Protein AF-0000000080729852 (afdb_homodimer)

Structure (mmCIF, N/CA/C/O backbone):
data_AF-0000000080729852-model_v1
#
loop_
_entity.id
_entity.type
_entity.pdbx_description
1 polymer 'Serine/threonine-protein kinase Sgk2'
#
loop_
_atom_site.group_PDB
_atom_site.id
_atom_site.type_symbol
_atom_site.label_atom_id
_atom_site.label_alt_id
_atom_site.label_comp_id
_atom_site.label_asym_id
_atom_site.label_entity_id
_atom_site.label_seq_id
_atom_site.pdbx_PDB_ins_code
_atom_site.Cartn_x
_atom_site.Cartn_y
_atom_site.Cartn_z
_atom_site.occupancy
_atom_site.B_iso_or_equiv
_atom_site.auth_seq_id
_atom_site.auth_comp_id
_atom_site.auth_asym_id
_atom_site.auth_atom_id
_atom_site.pdbx_PDB_model_num
ATOM 1 N N . MET A 1 1 ? 5.723 -18.969 -17.641 1 59.81 1 MET A N 1
ATOM 2 C CA . MET A 1 1 ? 7.152 -19.234 -17.734 1 59.81 1 MET A CA 1
ATOM 3 C C . MET A 1 1 ? 7.801 -19.219 -16.359 1 59.81 1 MET A C 1
ATOM 5 O O . MET A 1 1 ? 7.48 -18.359 -15.531 1 59.81 1 MET A O 1
ATOM 9 N N . PRO A 1 2 ? 8.555 -20.172 -16.109 1 78.06 2 PRO A N 1
ATOM 10 C CA . PRO A 1 2 ? 9.273 -20.234 -14.828 1 78.06 2 PRO A CA 1
ATOM 11 C C . PRO A 1 2 ? 10.188 -19.031 -14.602 1 78.06 2 PRO A C 1
ATOM 13 O O . PRO A 1 2 ? 10.633 -18.406 -15.562 1 78.06 2 PRO A O 1
ATOM 16 N N . LEU A 1 3 ? 10.289 -18.703 -13.398 1 86.81 3 LEU A N 1
ATOM 17 C CA . LEU A 1 3 ? 11.188 -17.625 -13.016 1 86.81 3 LEU A CA 1
ATOM 18 C C . LEU A 1 3 ? 12.617 -17.922 -13.461 1 86.81 3 LEU A C 1
ATOM 20 O O . LEU A 1 3 ? 13.07 -19.062 -13.383 1 86.81 3 LEU A O 1
ATOM 24 N N . THR A 1 4 ? 13.281 -16.938 -14 1 91.12 4 THR A N 1
ATOM 25 C CA . THR A 1 4 ? 14.695 -17.062 -14.352 1 91.12 4 THR A CA 1
ATOM 26 C C . THR A 1 4 ? 15.562 -17.094 -13.102 1 91.12 4 THR A C 1
ATOM 28 O O . THR A 1 4 ? 15.094 -16.781 -12.008 1 91.12 4 THR A O 1
ATOM 31 N N . GLU A 1 5 ? 16.781 -17.531 -13.242 1 93.88 5 GLU A N 1
ATOM 32 C CA . GLU A 1 5 ? 17.719 -17.531 -12.125 1 93.88 5 GLU A CA 1
ATOM 33 C C . GLU A 1 5 ? 17.922 -16.125 -11.555 1 93.88 5 GLU A C 1
ATOM 35 O O . GLU A 1 5 ? 18.047 -15.961 -10.344 1 93.88 5 GLU A O 1
ATOM 40 N N . GLN A 1 6 ? 17.969 -15.227 -12.438 1 93.94 6 GLN A N 1
ATOM 41 C CA . GLN A 1 6 ? 18.125 -13.836 -12 1 93.94 6 GLN A CA 1
ATOM 42 C C . GLN A 1 6 ? 16.938 -13.406 -11.141 1 93.94 6 GLN A C 1
ATOM 44 O O . GLN A 1 6 ? 17.109 -12.727 -10.125 1 93.94 6 GLN A O 1
ATOM 49 N N . GLN A 1 7 ? 15.789 -13.789 -11.57 1 94.38 7 GLN A N 1
ATOM 50 C CA . GLN A 1 7 ? 14.586 -13.453 -10.812 1 94.38 7 GLN A CA 1
ATOM 51 C C . GLN A 1 7 ? 14.578 -14.148 -9.453 1 94.38 7 GLN A C 1
ATOM 53 O O . GLN A 1 7 ? 14.188 -13.555 -8.445 1 94.38 7 GLN A O 1
ATOM 58 N N . ILE A 1 8 ? 14.977 -15.328 -9.43 1 95.44 8 ILE A N 1
ATOM 59 C CA . ILE A 1 8 ? 15.055 -16.094 -8.188 1 95.44 8 ILE A CA 1
ATOM 60 C C . ILE A 1 8 ? 16.031 -15.414 -7.23 1 95.44 8 ILE A C 1
ATOM 62 O O . ILE A 1 8 ? 15.773 -15.312 -6.027 1 95.44 8 ILE A O 1
ATOM 66 N N . ASN A 1 9 ? 17.109 -14.961 -7.75 1 96.88 9 ASN A N 1
ATOM 67 C CA . ASN A 1 9 ? 18.094 -14.266 -6.93 1 96.88 9 ASN A CA 1
ATOM 68 C C . ASN A 1 9 ? 17.516 -12.984 -6.332 1 96.88 9 ASN A C 1
ATOM 70 O O . ASN A 1 9 ? 17.766 -12.664 -5.172 1 96.88 9 ASN A O 1
ATOM 74 N N . VAL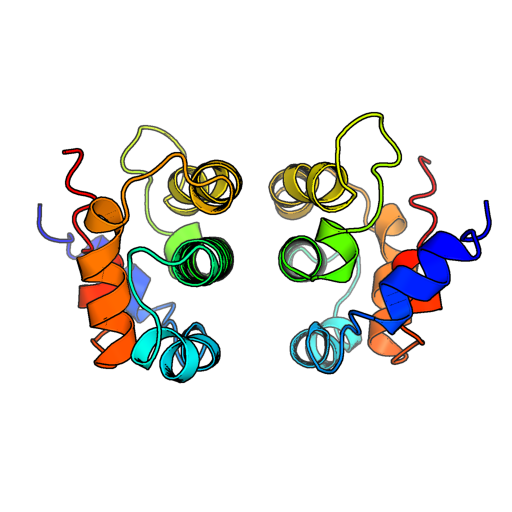 A 1 10 ? 16.766 -12.266 -7.156 1 96.56 10 VAL A N 1
ATOM 75 C CA . VAL A 1 10 ? 16.141 -11.047 -6.672 1 96.56 10 VAL A CA 1
ATOM 76 C C . VAL A 1 10 ? 15.164 -11.383 -5.539 1 96.56 10 VAL A C 1
ATOM 78 O O . VAL A 1 10 ? 15.172 -10.727 -4.492 1 96.56 10 VAL A O 1
ATOM 81 N N . ILE A 1 11 ? 14.398 -12.383 -5.695 1 96.88 11 ILE A N 1
ATOM 82 C CA . ILE A 1 11 ? 13.406 -12.789 -4.707 1 96.88 11 ILE A CA 1
ATOM 83 C C . ILE A 1 11 ? 14.102 -13.188 -3.41 1 96.88 11 ILE A C 1
ATOM 85 O O . ILE A 1 11 ? 13.641 -12.852 -2.318 1 96.88 11 ILE A O 1
ATOM 89 N N . SER A 1 12 ? 15.227 -13.859 -3.525 1 97 12 SER A N 1
ATOM 90 C CA . SER A 1 12 ? 15.984 -14.289 -2.355 1 97 12 SER A CA 1
ATOM 91 C C . SER A 1 12 ? 16.609 -13.102 -1.635 1 97 12 SER A C 1
ATOM 93 O O . SER A 1 12 ? 16.734 -13.109 -0.408 1 97 12 SER A O 1
ATOM 95 N N . GLU A 1 13 ? 17 -12.164 -2.383 1 97.62 13 GLU A N 1
ATOM 96 C CA . GLU A 1 13 ? 17.609 -10.969 -1.821 1 97.62 13 GLU A CA 1
ATOM 97 C C . GLU A 1 13 ? 16.578 -10.117 -1.075 1 97.62 13 GLU A C 1
ATOM 99 O O . GLU A 1 13 ? 16.922 -9.422 -0.117 1 97.62 13 GLU A O 1
ATOM 104 N N . TYR A 1 14 ? 15.352 -10.133 -1.52 1 97.5 14 TYR A N 1
ATOM 105 C CA . TYR A 1 14 ? 14.289 -9.328 -0.925 1 97.5 14 TYR A CA 1
ATOM 106 C C . TYR A 1 14 ? 13.117 -10.203 -0.506 1 97.5 14 TYR A C 1
ATOM 108 O O . TYR A 1 14 ? 12.039 -10.125 -1.099 1 97.5 14 TYR A O 1
ATOM 116 N N . PRO A 1 15 ? 13.258 -10.898 0.555 1 97.5 15 PRO A N 1
ATOM 117 C CA . PRO A 1 15 ? 12.188 -11.797 0.988 1 97.5 15 PRO A CA 1
ATOM 118 C C . PRO A 1 15 ? 10.961 -11.047 1.499 1 97.5 15 PRO A C 1
ATOM 120 O O . PRO A 1 15 ? 11.078 -9.914 1.98 1 97.5 15 PRO A O 1
ATOM 123 N N . LEU A 1 16 ? 9.805 -11.695 1.417 1 97 16 LEU A N 1
ATOM 124 C CA . LEU A 1 16 ? 8.555 -11.117 1.889 1 97 16 LEU A CA 1
ATOM 125 C C . LEU A 1 16 ? 8.484 -11.141 3.412 1 97 16 LEU A C 1
ATOM 127 O O . LEU A 1 16 ? 7.855 -10.273 4.023 1 97 16 LEU A O 1
ATOM 131 N N . ASN A 1 17 ? 9.109 -12.109 3.992 1 94.5 17 ASN A N 1
ATOM 132 C CA . ASN A 1 17 ? 9.07 -12.266 5.441 1 94.5 17 ASN A CA 1
ATOM 133 C C . ASN A 1 17 ? 7.645 -12.242 5.973 1 94.5 17 ASN A C 1
ATOM 135 O O . ASN A 1 17 ? 6.805 -13.039 5.547 1 94.5 17 ASN A O 1
ATOM 139 N N . ASP A 1 18 ? 7.332 -11.398 6.918 1 92.44 18 ASP A N 1
ATOM 140 C CA . ASP A 1 18 ? 6.012 -11.414 7.543 1 92.44 18 ASP A CA 1
ATOM 141 C C . ASP A 1 18 ? 5.074 -10.414 6.863 1 92.44 18 ASP A C 1
ATOM 143 O O . ASP A 1 18 ? 4.012 -10.094 7.398 1 92.44 18 ASP A O 1
ATOM 147 N N . THR A 1 19 ? 5.383 -9.992 5.637 1 93.44 19 THR A N 1
ATOM 148 C CA . THR A 1 19 ? 4.645 -8.961 4.926 1 93.44 19 THR A CA 1
ATOM 149 C C . THR A 1 19 ? 3.193 -9.375 4.711 1 93.44 19 THR A C 1
ATOM 151 O O . THR A 1 19 ? 2.283 -8.555 4.797 1 93.44 19 THR A O 1
ATOM 154 N N . LEU A 1 20 ? 2.943 -10.672 4.57 1 95.62 20 LEU A N 1
ATOM 155 C CA . LEU A 1 20 ? 1.613 -11.117 4.172 1 95.62 20 LEU A CA 1
ATOM 156 C C . LEU A 1 20 ? 0.907 -11.828 5.324 1 95.62 20 LEU A C 1
ATOM 158 O O . LEU A 1 20 ? -0.239 -12.258 5.184 1 95.62 20 LEU A O 1
ATOM 162 N N . ASP A 1 21 ? 1.554 -11.812 6.5 1 93.56 21 ASP A N 1
ATOM 163 C CA . ASP A 1 21 ? 1.017 -12.547 7.645 1 93.56 21 ASP A CA 1
ATOM 164 C C . ASP A 1 21 ? -0.313 -11.945 8.102 1 93.56 21 ASP A C 1
ATOM 166 O O . ASP A 1 21 ? -1.214 -12.68 8.523 1 93.56 21 ASP A O 1
ATOM 170 N N . ARG A 1 22 ? -0.375 -10.727 7.98 1 89.75 22 ARG A N 1
ATOM 171 C CA . ARG A 1 22 ? -1.543 -10.016 8.5 1 89.75 22 ARG A CA 1
ATOM 172 C C . ARG A 1 22 ? -2.791 -10.359 7.695 1 89.75 22 ARG A C 1
ATOM 174 O O . ARG A 1 22 ? -3.914 -10.141 8.156 1 89.75 22 ARG A O 1
ATOM 181 N N . PHE A 1 23 ? -2.621 -10.914 6.52 1 94.81 23 PHE A N 1
ATOM 182 C CA . PHE A 1 23 ? -3.766 -11.18 5.66 1 94.81 23 PHE A CA 1
ATOM 183 C C . PHE A 1 23 ? -4.23 -12.625 5.809 1 94.81 23 PHE A C 1
ATOM 185 O O . PHE A 1 23 ? -5.348 -12.969 5.418 1 94.81 23 PHE A O 1
ATOM 192 N N . ARG A 1 24 ? -3.402 -13.484 6.281 1 94.19 24 ARG A N 1
ATOM 193 C CA . ARG A 1 24 ? -3.623 -14.93 6.242 1 94.19 24 ARG A CA 1
ATOM 194 C C . ARG A 1 24 ? -4.891 -15.305 7 1 94.19 24 ARG A C 1
ATOM 196 O O . ARG A 1 24 ? -5.754 -16.016 6.469 1 94.19 24 ARG A O 1
ATOM 203 N N . ASP A 1 25 ? -5.016 -14.859 8.156 1 91.38 25 ASP A N 1
ATOM 204 C CA . ASP A 1 25 ? -6.168 -15.219 8.977 1 91.38 25 ASP A CA 1
ATOM 205 C C . ASP A 1 25 ? -7.465 -14.719 8.344 1 91.38 25 ASP A C 1
ATOM 207 O O . ASP A 1 25 ? -8.469 -15.445 8.328 1 91.38 25 ASP A O 1
ATOM 211 N N . LYS A 1 26 ? -7.398 -13.586 7.883 1 91.44 26 LYS A N 1
ATOM 212 C CA . LYS A 1 26 ? -8.578 -12.992 7.258 1 91.44 26 LYS A CA 1
ATOM 213 C C . LYS A 1 26 ? -8.984 -13.773 6.008 1 91.44 26 LYS A C 1
ATOM 215 O O . LYS A 1 26 ? -10.172 -14.016 5.777 1 91.44 26 LYS A O 1
ATOM 220 N N . LEU A 1 27 ? -8.055 -14.219 5.234 1 94.81 27 LEU A N 1
ATOM 221 C CA . LEU A 1 27 ? -8.305 -14.875 3.957 1 94.81 27 LEU A CA 1
ATOM 222 C C . LEU A 1 27 ? -8.906 -16.266 4.168 1 94.81 27 LEU A C 1
ATOM 224 O O . LEU A 1 27 ? -9.688 -16.734 3.34 1 94.81 27 LEU A O 1
ATOM 228 N N . ARG A 1 28 ? -8.594 -16.844 5.211 1 92.69 28 ARG A N 1
ATOM 229 C CA . ARG A 1 28 ? -9.047 -18.203 5.48 1 92.69 28 ARG A CA 1
ATOM 230 C C . ARG A 1 28 ? -10.562 -18.266 5.613 1 92.69 28 ARG A C 1
ATOM 232 O O . ARG A 1 28 ? -11.188 -19.25 5.234 1 92.69 28 ARG A O 1
ATOM 239 N N . ASP A 1 29 ? -11.094 -17.281 6.023 1 91.31 29 ASP A N 1
ATOM 240 C CA . ASP A 1 29 ? -12.523 -17.297 6.336 1 91.31 29 ASP A CA 1
ATOM 241 C C . ASP A 1 29 ? -13.328 -16.578 5.254 1 91.31 29 ASP A C 1
ATOM 243 O O . ASP A 1 29 ? -14.555 -16.547 5.312 1 91.31 29 ASP A O 1
ATOM 247 N N . LEU A 1 30 ? -12.633 -16.109 4.277 1 90.62 30 LEU A N 1
ATOM 248 C CA . LEU A 1 30 ? -13.359 -15.289 3.309 1 90.62 30 LEU A CA 1
ATOM 249 C C . LEU A 1 30 ? -13.828 -16.141 2.129 1 90.62 30 LEU A C 1
ATOM 251 O O . LEU A 1 30 ? -13.117 -17.031 1.673 1 90.62 30 LEU A O 1
ATOM 255 N N . ASP A 1 31 ? -15.047 -15.789 1.752 1 90.38 31 ASP A N 1
ATOM 256 C CA . ASP A 1 31 ? -15.609 -16.359 0.531 1 90.38 31 ASP A CA 1
ATOM 257 C C . ASP A 1 31 ? -15.219 -15.523 -0.69 1 90.38 31 ASP A C 1
ATOM 259 O O . ASP A 1 31 ? -15.281 -14.289 -0.655 1 90.38 31 ASP A O 1
ATOM 263 N N . GLU A 1 32 ? -14.859 -16.156 -1.753 1 87.31 32 GLU A N 1
ATOM 264 C CA . GLU A 1 32 ? -14.43 -15.469 -2.969 1 87.31 32 GLU A CA 1
ATOM 265 C C . GLU A 1 32 ? -15.555 -14.594 -3.529 1 87.31 32 GLU A C 1
ATOM 267 O O . GLU A 1 32 ? -15.297 -13.664 -4.301 1 87.31 32 GLU A O 1
ATOM 272 N N . ALA A 1 33 ? -16.75 -14.906 -3.205 1 86.06 33 ALA A N 1
ATOM 273 C CA . ALA A 1 33 ? -17.906 -14.141 -3.668 1 86.06 33 ALA A CA 1
ATOM 274 C C . ALA A 1 33 ? -18.109 -12.883 -2.82 1 86.06 33 ALA A C 1
ATOM 276 O O . ALA A 1 33 ? -18.859 -11.984 -3.201 1 86.06 33 ALA A O 1
ATOM 277 N N . ASP A 1 34 ? -17.406 -12.789 -1.775 1 87.94 34 ASP A N 1
ATOM 278 C CA . ASP A 1 34 ? -17.562 -11.695 -0.821 1 87.94 34 ASP A CA 1
ATOM 279 C C . ASP A 1 34 ? -16.734 -10.477 -1.237 1 87.94 34 ASP A C 1
ATOM 281 O O . ASP A 1 34 ? -15.594 -10.625 -1.704 1 87.94 34 ASP A O 1
ATOM 285 N N . ARG A 1 35 ? -17.375 -9.328 -0.991 1 90.19 35 ARG A N 1
ATOM 286 C CA . ARG A 1 35 ? -16.656 -8.086 -1.219 1 90.19 35 ARG A CA 1
ATOM 287 C C . ARG A 1 35 ? -15.398 -8.016 -0.368 1 90.19 35 ARG A C 1
ATOM 289 O O . ARG A 1 35 ? -14.383 -7.457 -0.792 1 90.19 35 ARG A O 1
ATOM 296 N N . SER A 1 36 ? -15.469 -8.578 0.784 1 91.94 36 SER A N 1
ATOM 297 C CA . SER A 1 36 ? -14.336 -8.562 1.702 1 91.94 36 SER A CA 1
ATOM 298 C C . SER A 1 36 ? -13.141 -9.312 1.12 1 91.94 36 SER A C 1
ATOM 300 O O . SER A 1 36 ? -11.992 -8.992 1.436 1 91.94 36 SER A O 1
ATOM 302 N N . TRP A 1 37 ? -13.492 -10.297 0.29 1 92.5 37 TRP A N 1
ATOM 303 C CA . TRP A 1 37 ? -12.422 -11.023 -0.392 1 92.5 37 TRP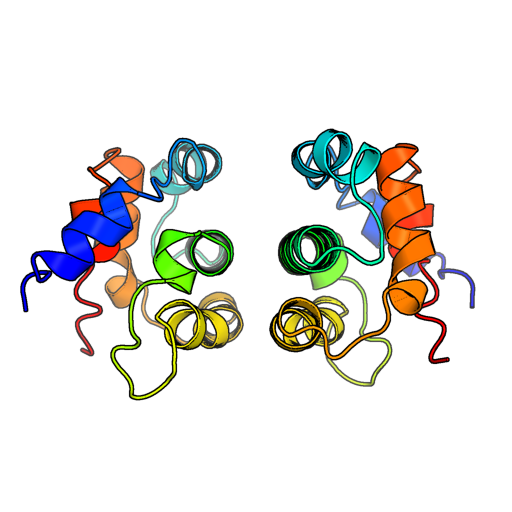 A CA 1
ATOM 304 C C . TRP A 1 37 ? -11.68 -10.109 -1.359 1 92.5 37 TRP A C 1
ATOM 306 O O . TRP A 1 37 ? -10.445 -10.109 -1.404 1 92.5 37 TRP A O 1
ATOM 316 N N . HIS A 1 38 ? -12.367 -9.242 -2.061 1 93.12 38 HIS A N 1
ATOM 317 C CA . HIS A 1 38 ? -11.758 -8.281 -2.979 1 93.12 38 HIS A CA 1
ATOM 318 C C . HIS A 1 38 ? -10.953 -7.23 -2.223 1 93.12 38 HIS A C 1
ATOM 320 O O . HIS A 1 38 ? -9.852 -6.875 -2.637 1 93.12 38 HIS A O 1
ATOM 326 N N . ASP A 1 39 ? -11.523 -6.82 -1.156 1 94.62 39 ASP A N 1
ATOM 327 C CA . ASP A 1 39 ? -10.82 -5.836 -0.342 1 94.62 39 ASP A CA 1
ATOM 328 C C . ASP A 1 39 ? -9.484 -6.391 0.156 1 94.62 39 ASP A C 1
ATOM 330 O O . ASP A 1 39 ? -8.461 -5.707 0.099 1 94.62 39 ASP A O 1
ATOM 334 N N . ALA A 1 40 ? -9.562 -7.617 0.627 1 95.38 40 ALA A N 1
ATOM 335 C CA . ALA A 1 40 ? -8.344 -8.25 1.122 1 95.38 40 ALA A CA 1
ATOM 336 C C . ALA A 1 40 ? -7.328 -8.43 -0.001 1 95.38 40 ALA A C 1
ATOM 338 O O . ALA A 1 40 ? -6.133 -8.18 0.188 1 95.38 40 ALA A O 1
ATOM 339 N N . THR A 1 41 ? -7.812 -8.836 -1.117 1 95.38 41 THR A N 1
ATOM 340 C CA . THR A 1 41 ? -6.938 -9.062 -2.262 1 95.38 41 THR A CA 1
ATOM 341 C C . THR A 1 41 ? -6.305 -7.75 -2.723 1 95.38 41 THR A C 1
ATOM 343 O O . THR A 1 41 ? -5.109 -7.703 -3.02 1 95.38 41 THR A O 1
ATOM 346 N N . ALA A 1 42 ? -7.094 -6.711 -2.793 1 96.44 42 ALA A N 1
ATOM 347 C CA . ALA A 1 42 ? -6.562 -5.395 -3.15 1 96.44 42 ALA A CA 1
ATOM 348 C C . ALA A 1 42 ? -5.473 -4.961 -2.176 1 96.44 42 ALA A C 1
ATOM 350 O O . ALA A 1 42 ? -4.418 -4.48 -2.59 1 96.44 42 ALA A O 1
ATOM 351 N N . SER A 1 43 ? -5.684 -5.125 -0.893 1 97 43 SER A N 1
ATOM 352 C CA . SER A 1 43 ? -4.711 -4.773 0.138 1 97 43 SER A CA 1
ATOM 353 C C . SER A 1 43 ? -3.424 -5.574 -0.017 1 97 43 SER A C 1
ATOM 355 O O . SER A 1 43 ? -2.328 -5.055 0.201 1 97 43 SER A O 1
ATOM 357 N N . ILE A 1 44 ? -3.559 -6.812 -0.374 1 96.88 44 ILE A N 1
ATOM 358 C CA . ILE A 1 44 ? -2.41 -7.68 -0.608 1 96.88 44 ILE A CA 1
ATOM 359 C C . ILE A 1 44 ? -1.593 -7.145 -1.784 1 96.88 44 ILE A C 1
ATOM 361 O O . ILE A 1 44 ? -0.364 -7.066 -1.709 1 96.88 44 ILE A O 1
ATOM 365 N N . ILE A 1 45 ? -2.285 -6.82 -2.867 1 96.5 45 ILE A N 1
ATOM 366 C CA . ILE A 1 45 ? -1.616 -6.281 -4.047 1 96.5 45 ILE A CA 1
ATOM 367 C C . ILE A 1 45 ? -0.838 -5.023 -3.668 1 96.5 45 ILE A C 1
ATOM 369 O O . ILE A 1 45 ? 0.323 -4.863 -4.055 1 96.5 45 ILE A O 1
ATOM 373 N N . LEU A 1 46 ? -1.432 -4.211 -2.879 1 97.44 46 LEU A N 1
ATOM 374 C CA . LEU A 1 46 ? -0.765 -2.984 -2.451 1 97.44 46 LEU A CA 1
ATOM 375 C C . LEU A 1 46 ? 0.47 -3.303 -1.614 1 97.44 46 LEU A C 1
ATOM 377 O O . LEU A 1 46 ? 1.509 -2.654 -1.761 1 97.44 46 LEU A O 1
ATOM 381 N N . ALA A 1 47 ? 0.354 -4.246 -0.74 1 96.56 47 ALA A N 1
ATOM 382 C CA . ALA A 1 47 ? 1.489 -4.66 0.081 1 96.56 47 ALA A CA 1
ATOM 383 C C . ALA A 1 47 ? 2.623 -5.199 -0.785 1 96.56 47 ALA A C 1
ATOM 385 O O . ALA A 1 47 ? 3.797 -4.926 -0.521 1 96.56 47 ALA A O 1
ATOM 386 N N . LEU A 1 48 ? 2.27 -5.941 -1.792 1 97.06 48 LEU A N 1
ATOM 387 C CA . LEU A 1 48 ? 3.266 -6.543 -2.672 1 97.06 48 LEU A CA 1
ATOM 388 C C . LEU A 1 48 ? 3.959 -5.477 -3.514 1 97.06 48 LEU A C 1
ATOM 390 O O . LEU A 1 48 ? 5.156 -5.578 -3.789 1 97.06 48 LEU A O 1
ATOM 394 N N . VAL A 1 49 ? 3.258 -4.477 -3.945 1 97.06 49 VAL A N 1
ATOM 395 C CA . VAL A 1 49 ? 3.783 -3.391 -4.766 1 97.06 49 VAL A CA 1
ATOM 396 C C . VAL A 1 49 ? 5.016 -2.783 -4.098 1 97.06 49 VAL A C 1
ATOM 398 O O . VAL A 1 49 ? 5.996 -2.459 -4.77 1 97.06 49 VAL A O 1
ATOM 401 N N . ASP A 1 50 ? 4.953 -2.656 -2.754 1 97.19 50 ASP A N 1
ATOM 402 C CA . ASP A 1 50 ? 5.953 -1.894 -2.016 1 97.19 50 ASP A CA 1
ATOM 403 C C . ASP A 1 50 ? 7.098 -2.793 -1.552 1 97.19 50 ASP A C 1
ATOM 405 O O . ASP A 1 50 ? 7.949 -2.367 -0.769 1 97.19 50 ASP A O 1
ATOM 409 N N . THR A 1 51 ? 7.184 -4.047 -1.998 1 96.94 51 THR A N 1
ATOM 410 C CA . THR A 1 51 ? 8.242 -4.957 -1.584 1 96.94 51 THR A CA 1
ATOM 411 C C . THR A 1 51 ? 9.484 -4.777 -2.459 1 96.94 51 THR A C 1
ATOM 413 O O . THR A 1 51 ? 9.375 -4.402 -3.629 1 96.94 51 THR A O 1
ATOM 416 N N . GLY A 1 52 ? 10.641 -5.055 -1.812 1 96.69 52 GLY A N 1
ATOM 417 C CA . GLY A 1 52 ? 11.883 -4.992 -2.572 1 96.69 52 GLY A CA 1
ATOM 418 C C . GLY A 1 52 ? 11.867 -5.859 -3.816 1 96.69 52 GLY A C 1
ATOM 419 O O . GLY A 1 52 ? 12.352 -5.453 -4.871 1 96.69 52 GLY A O 1
ATOM 420 N N . ALA A 1 53 ? 11.273 -7.023 -3.711 1 96.81 53 ALA A N 1
ATOM 421 C CA . ALA A 1 53 ? 11.219 -7.922 -4.859 1 96.81 53 ALA A CA 1
ATOM 422 C C . ALA A 1 53 ? 10.43 -7.293 -6.012 1 96.81 53 ALA A C 1
ATOM 424 O O . ALA A 1 53 ? 10.922 -7.234 -7.141 1 96.81 53 ALA A O 1
ATOM 425 N N . ALA A 1 54 ? 9.258 -6.797 -5.781 1 96.62 54 ALA A N 1
ATOM 426 C CA . ALA A 1 54 ? 8.438 -6.195 -6.832 1 96.62 54 ALA A CA 1
ATOM 427 C C . ALA A 1 54 ? 9.141 -4.996 -7.457 1 96.62 54 ALA A C 1
ATOM 429 O O . ALA A 1 54 ? 9.016 -4.75 -8.656 1 96.62 54 ALA A O 1
ATOM 430 N N . LEU A 1 55 ? 9.906 -4.27 -6.684 1 96.88 55 LEU A N 1
ATOM 431 C CA . LEU A 1 55 ? 10.578 -3.059 -7.133 1 96.88 55 LEU A CA 1
ATOM 432 C C . LEU A 1 55 ? 11.836 -3.402 -7.926 1 96.88 55 LEU A C 1
ATOM 434 O O . LEU A 1 55 ? 12.391 -2.547 -8.625 1 96.88 55 LEU A O 1
ATOM 438 N N . ASN A 1 56 ? 12.273 -4.645 -7.828 1 96.19 56 ASN A N 1
ATOM 439 C CA . ASN A 1 56 ? 13.516 -5.016 -8.484 1 96.19 56 ASN A CA 1
ATOM 440 C C . ASN A 1 56 ? 13.297 -6.098 -9.539 1 96.19 56 ASN A C 1
ATOM 442 O O . ASN A 1 56 ? 14.203 -6.402 -10.32 1 96.19 56 ASN A O 1
ATOM 446 N N . LEU A 1 57 ? 12.133 -6.664 -9.523 1 94.62 57 LEU A N 1
ATOM 447 C CA . LEU A 1 57 ? 11.773 -7.59 -10.594 1 94.62 57 LEU A CA 1
ATOM 448 C C . LEU A 1 57 ? 11.297 -6.836 -11.828 1 94.62 57 LEU A C 1
ATOM 450 O O . LEU A 1 57 ? 10.633 -5.801 -11.711 1 94.62 57 LEU A O 1
ATOM 454 N N . GLY A 1 58 ? 11.609 -7.312 -12.977 1 91.62 58 GLY A N 1
ATOM 455 C CA . GLY A 1 58 ? 11.18 -6.688 -14.219 1 91.62 58 GLY A CA 1
ATOM 456 C C . GLY A 1 58 ? 9.695 -6.852 -14.492 1 91.62 58 GLY A C 1
ATOM 457 O O . GLY A 1 58 ? 9.086 -7.832 -14.055 1 91.62 58 GLY A O 1
ATOM 458 N N . SER A 1 59 ? 9.164 -5.906 -15.18 1 89.25 59 SER A N 1
ATOM 459 C CA . SER A 1 59 ? 7.758 -5.949 -15.578 1 89.25 59 SER A CA 1
ATOM 460 C C . SER A 1 59 ? 7.508 -7.066 -16.594 1 89.25 59 SER A C 1
ATOM 462 O O . SER A 1 59 ? 8.406 -7.445 -17.344 1 89.25 59 SER A O 1
ATOM 464 N N . ARG A 1 60 ? 6.395 -7.559 -16.516 1 79.31 60 ARG A N 1
ATOM 465 C CA . ARG A 1 60 ? 5.969 -8.516 -17.531 1 79.31 60 ARG A CA 1
ATOM 466 C C . ARG A 1 60 ? 5.234 -7.82 -18.672 1 79.31 60 ARG A C 1
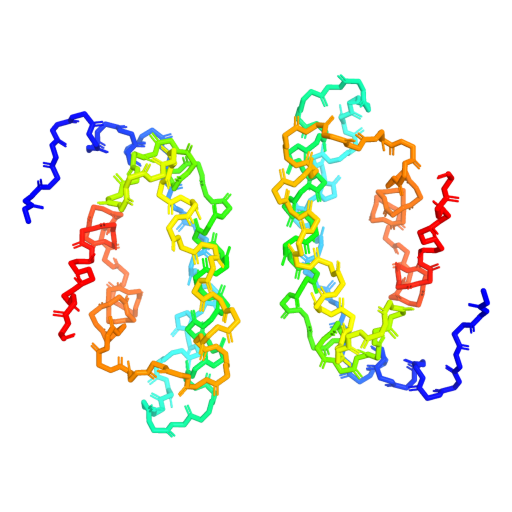ATOM 468 O O . ARG A 1 60 ? 5.121 -8.367 -19.766 1 79.31 60 ARG A O 1
ATOM 475 N N . GLY A 1 61 ? 4.781 -6.625 -18.453 1 79.12 61 GLY A N 1
ATOM 476 C CA . GLY A 1 61 ? 3.951 -5.918 -19.422 1 79.12 61 GLY A CA 1
ATOM 477 C C . GLY A 1 61 ? 4.664 -4.758 -20.078 1 79.12 61 GLY A C 1
ATOM 478 O O . GLY A 1 61 ? 4.02 -3.844 -20.609 1 79.12 61 GLY A O 1
ATOM 479 N N . GLY A 1 62 ? 5.965 -4.734 -20.062 1 78.12 62 GLY A N 1
ATOM 480 C CA . GLY A 1 62 ? 6.668 -3.693 -20.797 1 78.12 62 GLY A CA 1
ATOM 481 C C . GLY A 1 62 ? 7.012 -2.49 -19.938 1 78.12 62 GLY A C 1
ATOM 482 O O . GLY A 1 62 ? 7.68 -1.562 -20.391 1 78.12 62 GLY A O 1
ATOM 483 N N . LYS A 1 63 ? 6.562 -2.447 -18.734 1 85.75 63 LYS A N 1
ATOM 484 C CA . LYS A 1 63 ? 6.93 -1.363 -17.828 1 85.75 63 LYS A CA 1
ATOM 485 C C . LYS A 1 63 ? 8.281 -1.63 -17.172 1 85.75 63 LYS A C 1
ATOM 487 O O . LYS A 1 63 ? 9.055 -2.469 -17.656 1 85.75 63 LYS A O 1
ATOM 492 N N . GLU A 1 64 ? 8.617 -0.854 -16.188 1 90.62 64 GLU A N 1
ATOM 493 C CA . GLU A 1 64 ? 9.977 -0.934 -15.656 1 90.62 64 GLU A CA 1
ATOM 494 C C . GLU A 1 64 ? 10.094 -2.057 -14.625 1 90.62 64 GLU A C 1
ATOM 496 O O . GLU A 1 64 ? 11.008 -2.881 -14.703 1 90.62 64 GLU A O 1
ATOM 501 N N . THR A 1 65 ? 9.18 -2.08 -13.75 1 94.62 65 THR A N 1
ATOM 502 C CA . THR A 1 65 ? 9.273 -3.07 -12.68 1 94.62 65 THR A CA 1
ATOM 503 C C . THR A 1 65 ? 7.949 -3.818 -12.531 1 94.62 65 THR A C 1
ATOM 505 O O . THR A 1 65 ? 6.93 -3.406 -13.086 1 94.62 65 THR A O 1
ATOM 508 N N . LEU A 1 66 ? 8 -4.891 -11.844 1 94.88 66 LEU A N 1
ATOM 509 C CA . LEU A 1 66 ? 6.777 -5.617 -11.523 1 94.88 66 LEU A CA 1
ATOM 510 C C . LEU A 1 66 ? 5.832 -4.758 -10.695 1 94.88 66 LEU A C 1
ATOM 512 O O . LEU A 1 66 ? 4.609 -4.863 -10.82 1 94.88 66 LEU A O 1
ATOM 516 N N . ALA A 1 67 ? 6.418 -3.916 -9.805 1 96.25 67 ALA A N 1
ATOM 517 C CA . ALA A 1 67 ? 5.605 -2.973 -9.039 1 96.25 67 ALA A CA 1
ATOM 518 C C . ALA A 1 67 ? 4.734 -2.127 -9.961 1 96.25 67 ALA A C 1
ATOM 520 O O . ALA A 1 67 ? 3.566 -1.869 -9.656 1 96.25 67 ALA A O 1
ATOM 521 N N . ASP A 1 68 ? 5.25 -1.821 -11.102 1 94.75 68 ASP A N 1
ATOM 522 C CA . ASP A 1 68 ? 4.516 -1.017 -12.07 1 94.75 68 ASP A CA 1
ATOM 523 C C . ASP A 1 68 ? 3.34 -1.799 -12.656 1 94.75 68 ASP A C 1
ATOM 525 O O . ASP A 1 68 ? 2.326 -1.213 -13.039 1 94.75 68 ASP A O 1
ATOM 529 N N . ASP A 1 69 ? 3.477 -3.084 -12.766 1 92.69 69 ASP A N 1
ATOM 530 C CA . ASP A 1 69 ? 2.391 -3.932 -13.258 1 92.69 69 ASP A CA 1
ATOM 531 C C . ASP A 1 69 ? 1.296 -4.078 -12.203 1 92.69 69 ASP A C 1
ATOM 533 O O . ASP A 1 69 ? 0.108 -4.098 -12.531 1 92.69 69 ASP A O 1
ATOM 537 N N . LEU A 1 70 ? 1.711 -4.16 -10.961 1 95 70 LEU A N 1
ATOM 538 C CA . LEU A 1 70 ? 0.795 -4.484 -9.867 1 95 70 LEU A CA 1
ATOM 539 C C . LEU A 1 70 ? 0.054 -3.242 -9.391 1 95 70 LEU A C 1
ATOM 541 O O . LEU A 1 70 ? -1.129 -3.312 -9.047 1 95 70 LEU A O 1
ATOM 545 N N . PHE A 1 71 ? 0.727 -2.141 -9.445 1 96 71 PHE A N 1
ATOM 546 C CA . PHE A 1 71 ? 0.245 -0.897 -8.852 1 96 71 PHE A CA 1
ATOM 547 C C . PHE A 1 71 ? -1.115 -0.517 -9.422 1 96 71 PHE A C 1
ATOM 549 O O . PHE A 1 71 ? -2.062 -0.266 -8.68 1 96 71 PHE A O 1
ATOM 556 N N . PRO A 1 72 ? -1.304 -0.621 -10.711 1 95 72 PRO A N 1
ATOM 557 C CA . PRO A 1 72 ? -2.582 -0.184 -11.273 1 95 72 PRO A CA 1
ATOM 558 C C . PRO A 1 72 ? -3.715 -1.174 -11.008 1 95 72 PRO A C 1
ATOM 560 O O . PRO A 1 72 ? -4.887 -0.852 -11.234 1 95 72 PRO A O 1
ATOM 563 N N . LEU A 1 73 ? -3.445 -2.307 -10.531 1 94 73 LEU A N 1
ATOM 564 C CA . LEU A 1 73 ? -4.477 -3.314 -10.312 1 94 73 LEU A CA 1
ATOM 565 C C . LEU A 1 73 ? -5.27 -3.012 -9.047 1 94 73 LEU A C 1
ATOM 567 O O . LEU A 1 73 ? -6.422 -3.434 -8.914 1 94 73 LEU A O 1
ATOM 571 N N . TYR A 1 74 ? -4.676 -2.283 -8.125 1 96.06 74 TYR A N 1
ATOM 572 C CA . TYR A 1 74 ? -5.258 -2.057 -6.809 1 96.06 74 TYR A CA 1
ATOM 573 C C . TYR A 1 74 ? -6.664 -1.476 -6.926 1 96.06 74 TYR A C 1
ATOM 575 O O . TYR A 1 74 ? -7.633 -2.086 -6.473 1 96.06 74 TYR A O 1
ATOM 583 N N . PRO A 1 75 ? -6.77 -0.345 -7.641 1 95.06 75 PRO A N 1
AT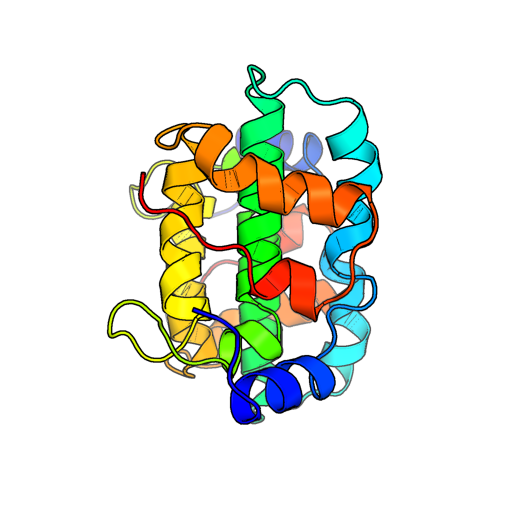OM 584 C CA . PRO A 1 75 ? -8.125 0.203 -7.691 1 95.06 75 PRO A CA 1
ATOM 585 C C . PRO A 1 75 ? -9.109 -0.715 -8.422 1 95.06 75 PRO A C 1
ATOM 587 O O . PRO A 1 75 ? -10.281 -0.786 -8.047 1 95.06 75 PRO A O 1
ATOM 590 N N . SER A 1 76 ? -8.648 -1.406 -9.445 1 93.69 76 SER A N 1
ATOM 591 C CA . SER A 1 76 ? -9.523 -2.283 -10.219 1 93.69 76 SER A CA 1
ATOM 592 C C . SER A 1 76 ? -9.961 -3.492 -9.398 1 93.69 76 SER A C 1
ATOM 594 O O . SER A 1 76 ? -11.117 -3.908 -9.469 1 93.69 76 SER A O 1
ATOM 596 N N . VAL A 1 77 ? -9.094 -4.012 -8.648 1 94.25 77 VAL A N 1
ATOM 597 C CA . VAL A 1 77 ? -9.414 -5.156 -7.801 1 94.25 77 VAL A CA 1
ATOM 598 C C . VAL A 1 77 ? -10.383 -4.734 -6.699 1 94.25 77 VAL A C 1
ATOM 600 O O . VAL A 1 77 ? -11.352 -5.434 -6.418 1 94.25 77 VAL A O 1
ATOM 603 N N . ARG A 1 78 ? -10.156 -3.619 -6.129 1 92.81 78 ARG A N 1
ATOM 604 C CA . ARG A 1 78 ? -10.992 -3.133 -5.035 1 92.81 78 ARG A CA 1
ATOM 605 C C . ARG A 1 78 ? -12.422 -2.873 -5.508 1 92.81 78 ARG A C 1
ATOM 607 O O . ARG A 1 78 ? -13.383 -3.129 -4.777 1 92.81 78 ARG A O 1
ATOM 614 N N . LYS A 1 79 ? -12.5 -2.418 -6.703 1 90.44 79 LYS A N 1
ATOM 615 C CA . LYS A 1 79 ? -13.812 -2.096 -7.258 1 90.44 79 LYS A CA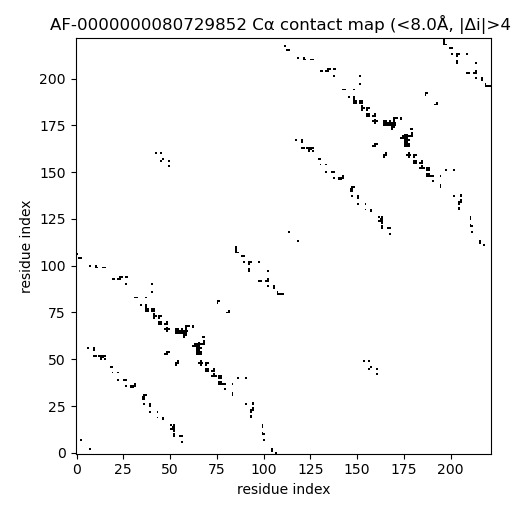 1
ATOM 616 C C . LYS A 1 79 ? -14.523 -3.354 -7.742 1 90.44 79 LYS A C 1
ATOM 618 O O . LYS A 1 79 ? -15.695 -3.297 -8.141 1 90.44 79 LYS A O 1
ATOM 623 N N . GLY A 1 80 ? -13.852 -4.414 -7.785 1 87 80 GLY A N 1
ATOM 624 C CA . GLY A 1 80 ? -14.469 -5.664 -8.203 1 87 80 GLY A CA 1
ATOM 625 C C . GLY A 1 80 ? -14.422 -5.871 -9.703 1 87 80 GLY A C 1
ATOM 626 O O . GLY A 1 80 ? -15.266 -6.582 -10.266 1 87 80 GLY A O 1
ATOM 627 N N . SER A 1 81 ? -13.508 -5.215 -10.367 1 87.12 81 SER A N 1
ATOM 628 C CA . SER A 1 81 ? -13.406 -5.324 -11.812 1 87.12 81 SER A CA 1
ATOM 629 C C . SER A 1 81 ? -12.758 -6.645 -12.227 1 87.12 81 SER A C 1
ATOM 631 O O . SER A 1 81 ? -12.812 -7.031 -13.398 1 87.12 81 SER A O 1
ATOM 633 N N . PHE A 1 82 ? -12.219 -7.359 -11.32 1 86.56 82 PHE A N 1
ATOM 634 C CA . PHE A 1 82 ? -11.547 -8.625 -11.609 1 86.56 82 PHE A CA 1
ATOM 635 C C . PHE A 1 82 ? -12.312 -9.789 -10.992 1 86.56 82 PHE A C 1
ATOM 637 O O . PHE A 1 82 ? -12.852 -9.672 -9.891 1 86.56 82 PHE A O 1
ATOM 644 N N . LYS A 1 83 ? -12.242 -10.758 -11.727 1 86.94 83 LYS A N 1
ATOM 645 C CA . LYS A 1 83 ? -12.781 -11.992 -11.164 1 86.94 83 LYS A CA 1
ATOM 646 C C . LYS A 1 83 ? -11.828 -12.586 -10.125 1 86.94 83 LYS A C 1
ATOM 648 O O . LYS A 1 83 ? -10.609 -12.57 -10.312 1 86.94 83 LYS A O 1
ATOM 653 N N . SER A 1 84 ? -12.391 -13.078 -9.086 1 88.31 84 SER A N 1
ATOM 654 C CA . SER A 1 84 ? -11.617 -13.656 -7.996 1 88.31 84 SER A CA 1
ATOM 655 C C . SER A 1 84 ? -10.68 -14.75 -8.508 1 88.31 84 SER A C 1
ATOM 657 O O . SER A 1 84 ? -9.609 -14.969 -7.945 1 88.31 84 SER A O 1
ATOM 659 N N . GLU A 1 85 ? -11.078 -15.383 -9.57 1 88.19 85 GLU A N 1
ATOM 660 C CA . GLU A 1 85 ? -10.32 -16.5 -10.117 1 88.19 85 GLU A CA 1
ATOM 661 C C . GLU A 1 85 ? -8.914 -16.078 -10.508 1 88.19 85 GLU A C 1
ATOM 663 O O . GLU A 1 85 ? -7.98 -16.891 -10.469 1 88.19 85 GLU A O 1
ATOM 668 N N . HIS A 1 86 ? -8.781 -14.805 -10.82 1 88.25 86 HIS A N 1
ATOM 669 C CA . HIS A 1 86 ? -7.48 -14.297 -11.25 1 88.25 86 HIS A CA 1
ATOM 670 C C . HIS A 1 86 ? -6.492 -14.266 -10.086 1 88.25 86 HIS A C 1
ATOM 672 O O . HIS A 1 86 ? -5.277 -14.281 -10.305 1 88.25 86 HIS A O 1
ATOM 678 N N . PHE A 1 87 ? -7.023 -14.367 -8.891 1 92 87 PHE A N 1
ATOM 679 C CA . PHE A 1 87 ? -6.137 -14.18 -7.754 1 92 87 PHE A CA 1
ATOM 680 C C . PHE A 1 87 ? -6.223 -15.367 -6.801 1 92 87 PHE A C 1
ATOM 682 O O . PHE A 1 87 ? -5.609 -15.359 -5.734 1 92 87 PHE A O 1
ATOM 689 N N . ARG A 1 88 ? -6.965 -16.328 -7.176 1 90.62 88 ARG A N 1
ATOM 690 C CA . ARG A 1 88 ? -7.184 -17.484 -6.309 1 90.62 88 ARG A CA 1
ATOM 691 C C . ARG A 1 88 ? -5.867 -18.156 -5.953 1 90.62 88 ARG A C 1
ATOM 693 O O . ARG A 1 88 ? -5.648 -18.531 -4.801 1 90.62 88 ARG A O 1
ATOM 700 N N . HIS A 1 89 ? -5.062 -18.375 -6.91 1 91.44 89 HIS A N 1
ATOM 701 C CA . HIS A 1 89 ? -3.775 -19.016 -6.668 1 91.44 89 HIS A CA 1
ATOM 702 C C . HIS A 1 89 ? -2.939 -18.219 -5.676 1 91.44 89 HIS A C 1
ATOM 704 O O . HIS A 1 89 ? -2.363 -18.781 -4.742 1 91.44 89 HIS A O 1
ATOM 710 N N . LEU A 1 90 ? -2.863 -16.922 -5.891 1 93.88 90 LEU A N 1
ATOM 711 C CA . LEU A 1 90 ? -2.111 -16.062 -4.992 1 93.88 90 LEU A CA 1
ATOM 712 C C . LEU A 1 90 ? -2.631 -16.172 -3.562 1 93.88 90 LEU A C 1
ATOM 714 O O . LEU A 1 90 ? -1.85 -16.344 -2.625 1 93.88 90 LEU A O 1
ATOM 718 N N . VAL A 1 91 ? -3.941 -16.094 -3.412 1 93.88 91 VAL A N 1
ATOM 719 C CA . VAL A 1 91 ? -4.57 -16.156 -2.096 1 93.88 91 VAL A CA 1
ATOM 720 C C . VAL A 1 91 ? -4.273 -17.5 -1.44 1 93.88 91 VAL A C 1
ATOM 722 O O . VAL A 1 91 ? -3.945 -17.562 -0.253 1 93.88 91 VAL A O 1
ATOM 725 N N . ARG A 1 92 ? -4.332 -18.547 -2.193 1 93.31 92 ARG A N 1
ATOM 726 C CA . ARG A 1 92 ? -4.031 -19.859 -1.66 1 93.31 92 ARG A CA 1
ATOM 727 C C . ARG A 1 92 ? -2.576 -19.953 -1.213 1 93.31 92 ARG A C 1
ATOM 729 O O . ARG A 1 92 ? -2.277 -20.547 -0.171 1 93.31 92 ARG A O 1
ATOM 736 N N . CYS A 1 93 ? -1.666 -19.406 -1.992 1 95.06 93 CYS A N 1
ATOM 737 C CA . CYS A 1 93 ? -0.255 -19.406 -1.621 1 95.06 93 CYS A CA 1
ATOM 738 C C . CYS A 1 93 ? -0.048 -18.703 -0.281 1 95.06 93 CYS A C 1
ATOM 740 O O . CYS A 1 93 ? 0.744 -19.172 0.544 1 95.06 93 CYS A O 1
ATOM 742 N N . ILE A 1 94 ? -0.772 -17.656 -0.087 1 96.12 94 ILE A N 1
ATOM 743 C CA . ILE A 1 94 ? -0.631 -16.891 1.144 1 96.12 94 ILE A CA 1
ATOM 744 C C . ILE A 1 94 ? -1.172 -17.688 2.322 1 96.12 94 ILE A C 1
ATOM 746 O O . ILE A 1 94 ? -0.512 -17.812 3.357 1 96.12 94 ILE A O 1
ATOM 750 N N . ILE A 1 95 ? -2.328 -18.25 2.178 1 95.62 95 ILE A N 1
ATOM 751 C CA . ILE A 1 95 ? -2.963 -19.031 3.236 1 95.62 95 ILE A CA 1
ATOM 752 C C . ILE A 1 95 ? -2.068 -20.203 3.623 1 95.62 95 ILE A C 1
ATOM 754 O O . ILE A 1 95 ? -1.901 -20.5 4.809 1 95.62 95 ILE A O 1
ATOM 758 N N . ASP A 1 96 ? -1.426 -20.734 2.637 1 94.75 96 ASP A N 1
ATOM 759 C CA . ASP A 1 96 ? -0.633 -21.953 2.855 1 94.75 96 ASP A CA 1
ATOM 760 C C . ASP A 1 96 ? 0.801 -21.594 3.248 1 94.75 96 ASP A C 1
ATOM 762 O O . ASP A 1 96 ? 1.65 -22.484 3.363 1 94.75 96 ASP A O 1
ATOM 766 N N . LYS A 1 97 ? 1.059 -20.312 3.371 1 95.38 97 LYS A N 1
ATOM 767 C CA . LYS A 1 97 ? 2.41 -19.859 3.68 1 95.38 97 LYS A CA 1
ATOM 768 C C . LYS A 1 97 ? 3.426 -20.438 2.699 1 95.38 97 LYS A C 1
ATOM 770 O O . LYS A 1 97 ? 4.449 -20.984 3.109 1 95.38 97 LYS A O 1
ATOM 775 N N . ALA A 1 98 ? 3.094 -20.359 1.475 1 95.38 98 ALA A N 1
ATOM 776 C CA . ALA A 1 98 ? 3.973 -20.844 0.415 1 95.38 98 ALA A CA 1
ATOM 777 C C . ALA A 1 98 ? 5.273 -20.047 0.372 1 95.38 98 ALA A C 1
ATOM 779 O O . ALA A 1 98 ? 5.391 -19 1.005 1 95.38 98 ALA A O 1
ATOM 780 N N . SER A 1 99 ? 6.273 -20.594 -0.3 1 95.44 99 SER A N 1
ATOM 781 C CA . SER A 1 99 ? 7.555 -19.922 -0.453 1 95.44 99 SER A CA 1
ATOM 782 C C . SER A 1 99 ? 7.402 -18.625 -1.253 1 95.44 99 SER A C 1
ATOM 784 O O . SER A 1 99 ? 6.453 -18.469 -2.025 1 95.44 99 SER A O 1
ATOM 786 N N . ASP A 1 100 ? 8.359 -17.703 -1.121 1 96.31 100 ASP A N 1
ATOM 787 C CA . ASP A 1 100 ? 8.352 -16.469 -1.889 1 96.31 100 ASP A CA 1
ATOM 788 C C . ASP A 1 100 ? 8.32 -16.75 -3.389 1 96.31 100 ASP A C 1
ATOM 790 O O . ASP A 1 100 ? 7.648 -16.047 -4.145 1 96.31 100 ASP A O 1
ATOM 794 N N . ILE A 1 101 ? 9.062 -17.75 -3.791 1 94.56 101 ILE A N 1
ATOM 795 C CA . ILE A 1 101 ? 9.133 -18.109 -5.203 1 94.56 101 ILE A CA 1
ATOM 796 C C . ILE A 1 101 ? 7.738 -18.469 -5.707 1 94.56 101 ILE A C 1
ATOM 798 O O . ILE A 1 101 ? 7.32 -18.031 -6.777 1 94.56 101 ILE A O 1
ATOM 802 N N . ASP A 1 102 ? 6.98 -19.219 -4.938 1 93.19 102 ASP A N 1
ATOM 803 C CA . ASP A 1 102 ? 5.629 -19.609 -5.328 1 93.19 102 ASP A CA 1
ATOM 804 C C . ASP A 1 102 ? 4.707 -18.391 -5.422 1 93.19 102 ASP A C 1
ATOM 806 O O . ASP A 1 102 ? 3.848 -18.328 -6.301 1 93.19 102 ASP A O 1
ATOM 810 N N . ILE A 1 103 ? 4.891 -17.469 -4.582 1 95.06 103 ILE A N 1
ATOM 811 C CA . ILE A 1 103 ? 4.047 -16.281 -4.543 1 95.06 103 ILE A CA 1
ATOM 812 C C . ILE A 1 103 ? 4.293 -15.43 -5.789 1 95.06 103 ILE A C 1
ATOM 814 O O . ILE A 1 103 ? 3.35 -14.945 -6.418 1 95.06 103 ILE A O 1
ATOM 818 N N . TRP A 1 104 ? 5.535 -15.258 -6.141 1 94.31 104 TRP A N 1
ATOM 819 C CA . TRP A 1 104 ? 5.859 -14.367 -7.246 1 94.31 104 TRP A CA 1
ATOM 820 C C . TRP A 1 104 ? 5.684 -15.078 -8.586 1 94.31 104 TRP A C 1
ATOM 822 O O . TRP A 1 104 ? 5.648 -14.43 -9.641 1 94.31 104 TRP A O 1
ATOM 832 N N . GLU A 1 105 ? 5.621 -16.328 -8.656 1 84.31 105 GLU A N 1
ATOM 833 C CA . GLU A 1 105 ? 5.336 -17.062 -9.875 1 84.31 105 GLU A CA 1
ATOM 834 C C . GLU A 1 105 ? 3.844 -17.062 -10.188 1 84.31 105 GLU A C 1
ATOM 836 O O . GLU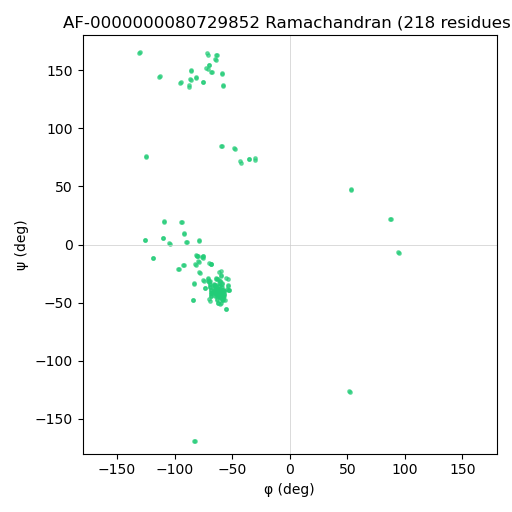 A 1 105 ? 3.426 -17.531 -11.25 1 84.31 105 GLU A O 1
ATOM 841 N N . PHE A 1 106 ? 3.197 -16.344 -9.328 1 67.56 106 PHE A N 1
ATOM 842 C CA . PHE A 1 106 ? 1.755 -16.438 -9.523 1 67.56 106 PHE A CA 1
ATOM 843 C C . PHE A 1 106 ? 1.37 -15.961 -10.922 1 67.56 106 PHE A C 1
ATOM 845 O O . PHE A 1 106 ? 1.865 -14.93 -11.391 1 67.56 106 PHE A O 1
ATOM 852 N N . LYS A 1 107 ? 1.464 -16.891 -11.898 1 56.56 107 LYS A N 1
ATOM 853 C CA . LYS A 1 107 ? 1.063 -16.797 -13.297 1 56.56 107 LYS A CA 1
ATOM 854 C C . LYS A 1 107 ? -0.203 -15.961 -13.453 1 56.56 107 LYS A C 1
ATOM 856 O O . LYS A 1 107 ? -1.226 -16.25 -12.828 1 56.56 107 LYS A O 1
ATOM 861 N N . GLU A 1 108 ? -0.08 -14.547 -13.297 1 51.94 108 GLU A N 1
ATOM 862 C CA . GLU A 1 108 ? -1.345 -13.945 -13.695 1 51.94 108 GLU A CA 1
ATOM 863 C C . GLU A 1 108 ? -1.899 -14.602 -14.961 1 51.94 108 GLU A C 1
ATOM 865 O O . GLU A 1 108 ? -1.241 -14.609 -16 1 51.94 108 GLU A O 1
ATOM 870 N N . ARG A 1 109 ? -2.35 -15.812 -14.883 1 45.28 109 ARG A N 1
ATOM 871 C CA . ARG A 1 109 ? -3.041 -16.328 -16.062 1 45.28 109 ARG A CA 1
ATOM 872 C C . ARG A 1 109 ? -4.074 -15.328 -16.562 1 45.28 109 ARG A C 1
ATOM 874 O O . ARG A 1 109 ? -4.891 -14.828 -15.797 1 45.28 109 ARG A O 1
ATOM 881 N N . LYS A 1 110 ? -3.592 -14.227 -17.453 1 44.56 110 LYS A N 1
ATOM 882 C CA . LYS A 1 110 ? -4.594 -13.625 -18.328 1 44.56 110 LYS A CA 1
ATOM 883 C C . LYS A 1 110 ? -5.672 -14.641 -18.703 1 44.56 110 LYS A C 1
ATOM 885 O O . LYS A 1 110 ? -5.387 -15.641 -19.359 1 44.56 110 LYS A O 1
ATOM 890 N N . GLY A 1 111 ? -6.504 -14.953 -17.859 1 34.84 111 GLY A N 1
ATOM 891 C CA . GLY A 1 111 ? -7.637 -15.555 -18.547 1 34.84 111 GLY A CA 1
ATOM 892 C C . GLY A 1 111 ? -8.32 -14.609 -19.516 1 34.84 111 GLY A C 1
ATOM 893 O O . GLY A 1 111 ? -8.172 -13.391 -19.406 1 34.84 111 GLY A O 1
ATOM 894 N N . MET B 1 1 ? -7.887 23.969 5.852 1 59.78 1 MET B N 1
ATOM 895 C CA . MET B 1 1 ? -9.195 23.984 6.5 1 59.78 1 MET B CA 1
ATOM 896 C C . MET B 1 1 ? -9.328 22.828 7.492 1 59.78 1 MET B C 1
ATOM 898 O O . MET B 1 1 ? -8.891 21.703 7.211 1 59.78 1 MET B O 1
ATOM 902 N N . PRO B 1 2 ? -9.789 23.141 8.609 1 78.31 2 PRO B N 1
ATOM 903 C CA . PRO B 1 2 ? -10 22.109 9.633 1 78.31 2 PRO B CA 1
ATOM 904 C C . PRO B 1 2 ? -10.953 21.016 9.188 1 78.31 2 PRO B C 1
ATOM 906 O O . PRO B 1 2 ? -11.805 21.25 8.32 1 78.31 2 PRO B O 1
ATOM 909 N N . LEU B 1 3 ? -10.672 19.875 9.656 1 87.19 3 LEU B N 1
ATOM 910 C CA . LEU B 1 3 ? -11.547 18.75 9.375 1 87.19 3 LEU B CA 1
ATOM 911 C C . LEU B 1 3 ? -12.969 19.031 9.852 1 87.19 3 LEU B C 1
ATOM 913 O O . LEU B 1 3 ? -13.172 19.641 10.906 1 87.19 3 LEU B O 1
ATOM 917 N N . THR B 1 4 ? -13.93 18.688 9.055 1 91.44 4 THR B N 1
ATOM 918 C CA . THR B 1 4 ? -15.328 18.797 9.445 1 91.44 4 THR B CA 1
ATOM 919 C C . THR B 1 4 ? -15.688 17.734 10.477 1 91.44 4 THR B C 1
ATOM 921 O O . THR B 1 4 ? -14.922 16.797 10.695 1 91.44 4 THR B O 1
ATOM 924 N N . GLU B 1 5 ? -16.797 17.906 11.133 1 94 5 GLU B N 1
ATOM 925 C CA . GLU B 1 5 ? -17.281 16.922 12.094 1 94 5 GLU B CA 1
ATOM 926 C C . GLU B 1 5 ? -17.484 15.57 11.438 1 94 5 GLU B C 1
ATOM 928 O O . GLU B 1 5 ? -17.219 14.531 12.039 1 94 5 GLU B O 1
ATOM 933 N N . GLN B 1 6 ? -18 15.633 10.281 1 94.19 6 GLN B N 1
ATOM 934 C CA . GLN B 1 6 ? -18.203 14.391 9.547 1 94.19 6 GLN B CA 1
ATOM 935 C C . GLN B 1 6 ? -16.875 13.672 9.297 1 94.19 6 GLN B C 1
ATOM 937 O O . GLN B 1 6 ? -16.797 12.445 9.43 1 94.19 6 GLN B O 1
ATOM 942 N N . GLN B 1 7 ? -15.906 14.422 8.93 1 94.5 7 GLN B N 1
ATOM 943 C CA . GLN B 1 7 ? -14.594 13.844 8.695 1 94.5 7 GLN B CA 1
ATOM 944 C C . GLN B 1 7 ? -13.992 13.281 9.977 1 94.5 7 GLN B C 1
ATOM 946 O O . GLN B 1 7 ? -13.383 12.211 9.969 1 94.5 7 GLN B O 1
ATOM 951 N N . ILE B 1 8 ? -14.156 13.961 11.031 1 95.62 8 ILE B N 1
ATOM 952 C CA . ILE B 1 8 ? -13.664 13.508 12.328 1 95.62 8 ILE B CA 1
ATOM 953 C C . ILE B 1 8 ? -14.344 12.195 12.703 1 95.62 8 ILE B C 1
ATOM 955 O O . ILE B 1 8 ? -13.703 11.281 13.219 1 95.62 8 ILE B O 1
ATOM 959 N N . ASN B 1 9 ? -15.586 12.102 12.453 1 96.94 9 ASN B N 1
ATOM 960 C CA . ASN B 1 9 ? -16.312 10.875 12.734 1 96.94 9 ASN B CA 1
ATOM 961 C C . ASN B 1 9 ? -15.789 9.703 11.914 1 96.94 9 ASN B C 1
ATOM 963 O O . ASN B 1 9 ? -15.672 8.586 12.422 1 96.94 9 ASN B O 1
ATOM 967 N N . VAL B 1 10 ? -15.516 9.977 10.648 1 96.69 10 VAL B N 1
ATOM 968 C CA . VAL B 1 10 ? -14.961 8.938 9.789 1 96.69 10 VAL B CA 1
ATOM 969 C C . VAL B 1 10 ? -13.617 8.469 10.344 1 96.69 10 VAL B C 1
ATOM 971 O O . VAL B 1 10 ? -13.367 7.266 10.453 1 96.69 10 VAL B O 1
ATOM 974 N N . ILE B 1 11 ? -12.797 9.359 10.734 1 96.94 11 ILE B N 1
ATOM 975 C CA . ILE B 1 11 ? -11.477 9.055 11.258 1 96.94 11 ILE B CA 1
ATOM 976 C C . ILE B 1 11 ? -11.602 8.227 12.539 1 96.94 11 ILE B C 1
ATOM 978 O O . ILE B 1 11 ? -10.852 7.27 12.742 1 96.94 11 ILE B O 1
ATOM 982 N N . SER B 1 12 ? -12.57 8.562 13.359 1 97 12 SER B N 1
ATOM 983 C CA . SER B 1 12 ? -12.789 7.836 14.609 1 97 12 SER B CA 1
ATOM 984 C C . SER B 1 12 ? -13.312 6.426 14.352 1 97 12 SER B C 1
ATOM 986 O O . SER B 1 12 ? -13 5.496 15.102 1 97 12 SER B O 1
ATOM 988 N N . GLU B 1 13 ? -14.07 6.324 13.352 1 97.69 13 GLU B N 1
ATOM 989 C CA . GLU B 1 13 ? -14.633 5.027 12.992 1 97.69 13 GLU B CA 1
ATOM 990 C C . GLU B 1 13 ? -13.57 4.094 12.422 1 97.69 13 GLU B C 1
ATOM 992 O O . GLU B 1 13 ? -13.664 2.873 12.57 1 97.69 13 GLU B O 1
ATOM 997 N N . TYR B 1 14 ? -12.594 4.645 11.758 1 97.5 14 TYR B N 1
ATOM 998 C CA . TYR B 1 14 ? -11.539 3.863 11.125 1 97.5 14 TYR B CA 1
ATOM 999 C C . TYR B 1 14 ? -10.164 4.312 11.602 1 97.5 14 TYR B C 1
ATOM 1001 O O . TYR B 1 14 ? -9.383 4.879 10.828 1 97.5 14 TYR B O 1
ATOM 1009 N N . PRO B 1 15 ? -9.805 3.947 12.781 1 97.56 15 PRO B N 1
ATOM 1010 C CA . PRO B 1 15 ? -8.516 4.383 13.32 1 97.56 15 PRO B CA 1
ATOM 1011 C C . PRO B 1 15 ? -7.328 3.721 12.625 1 97.56 15 PRO B C 1
ATOM 1013 O O . PRO B 1 15 ? -7.461 2.615 12.094 1 97.56 15 PRO B O 1
ATOM 1016 N N . LEU B 1 16 ? -6.199 4.387 12.656 1 97 16 LEU B N 1
ATOM 1017 C CA . LEU B 1 16 ? -4.977 3.871 12.047 1 97 16 LEU B CA 1
ATOM 1018 C C . LEU B 1 16 ? -4.379 2.756 12.891 1 97 16 LEU B C 1
ATOM 1020 O O . LEU B 1 16 ? -3.734 1.847 12.367 1 97 16 LEU B O 1
ATOM 1024 N N . ASN B 1 17 ? -4.578 2.844 14.172 1 94.5 17 ASN B N 1
ATOM 1025 C CA . ASN B 1 17 ? -4.012 1.861 15.086 1 94.5 17 ASN B CA 1
ATOM 1026 C C . ASN B 1 17 ? -2.514 1.683 14.867 1 94.5 17 ASN B C 1
ATOM 1028 O O . ASN B 1 17 ? -1.755 2.652 14.922 1 94.5 17 ASN B O 1
ATOM 1032 N N . ASP B 1 18 ? -2.035 0.477 14.664 1 92.38 18 ASP B N 1
ATOM 1033 C CA . ASP B 1 18 ? -0.599 0.237 14.562 1 92.38 18 ASP B CA 1
ATOM 1034 C C . ASP B 1 18 ? -0.137 0.264 13.109 1 92.38 18 ASP B C 1
ATOM 1036 O O . ASP B 1 18 ? 0.975 -0.167 12.797 1 92.38 18 ASP B O 1
ATOM 1040 N N . THR B 1 19 ? -0.924 0.86 12.195 1 93.5 19 THR B N 1
ATOM 1041 C CA . THR B 1 19 ? -0.665 0.856 10.766 1 93.5 19 THR B CA 1
ATOM 1042 C C . THR B 1 19 ? 0.668 1.531 10.453 1 93.5 19 THR B C 1
ATOM 1044 O O . THR B 1 19 ? 1.403 1.088 9.57 1 93.5 19 THR B O 1
ATOM 1047 N N . LEU B 1 20 ? 1.063 2.521 11.25 1 95.69 20 LEU B N 1
ATOM 1048 C CA . LEU B 1 20 ? 2.225 3.332 10.898 1 95.69 20 LEU B CA 1
ATOM 1049 C C . LEU B 1 20 ? 3.395 3.041 11.836 1 95.69 20 LEU B C 1
ATOM 1051 O O . LEU B 1 20 ? 4.477 3.609 11.68 1 95.69 20 LEU B O 1
ATOM 1055 N N . ASP B 1 21 ? 3.207 2.045 12.719 1 93.5 21 ASP B N 1
ATOM 1056 C CA . ASP B 1 21 ? 4.223 1.751 13.727 1 93.5 21 ASP B CA 1
ATOM 1057 C C . ASP B 1 21 ? 5.508 1.238 13.078 1 93.5 21 ASP B C 1
ATOM 1059 O O . ASP B 1 21 ? 6.605 1.538 13.547 1 93.5 21 ASP B O 1
ATOM 1063 N N . ARG B 1 22 ? 5.316 0.562 12.07 1 89.75 22 ARG B N 1
ATOM 1064 C CA . ARG B 1 22 ? 6.453 -0.092 11.43 1 89.75 22 ARG B CA 1
ATOM 1065 C C . ARG B 1 22 ? 7.387 0.934 10.797 1 89.75 22 ARG B C 1
ATOM 1067 O O . ARG B 1 22 ? 8.547 0.625 10.492 1 89.75 22 ARG B O 1
ATOM 1074 N N . PHE B 1 23 ? 6.906 2.135 10.609 1 94.88 23 PHE B N 1
ATOM 1075 C CA . PHE B 1 23 ? 7.711 3.139 9.922 1 94.88 23 PHE B CA 1
ATOM 1076 C C . PHE B 1 23 ? 8.438 4.031 10.922 1 94.88 23 PHE B C 1
ATOM 1078 O O . PHE B 1 23 ? 9.391 4.727 10.562 1 94.88 23 PHE B O 1
ATOM 1085 N N . ARG B 1 24 ? 7.973 4.09 12.109 1 94.06 24 ARG B N 1
ATOM 1086 C CA . ARG B 1 24 ? 8.406 5.082 13.094 1 94.06 24 ARG B CA 1
ATOM 1087 C C . ARG B 1 24 ? 9.906 4.969 13.359 1 94.06 24 ARG B C 1
ATOM 1089 O O . ARG B 1 24 ? 10.633 5.965 13.281 1 94.06 24 ARG B O 1
ATOM 1096 N N . ASP B 1 25 ? 10.359 3.85 13.625 1 91.38 25 ASP B N 1
ATOM 1097 C CA . ASP B 1 25 ? 11.766 3.662 13.953 1 91.38 25 ASP B CA 1
ATOM 1098 C C . ASP B 1 25 ? 12.664 4.027 12.773 1 91.38 25 ASP B C 1
ATOM 1100 O O . ASP B 1 25 ? 13.703 4.664 12.945 1 91.38 25 ASP B O 1
ATOM 1104 N N . LYS B 1 26 ? 12.234 3.631 11.68 1 91.38 26 LYS B N 1
ATOM 1105 C CA . LYS B 1 26 ? 13 3.922 10.477 1 91.38 26 LYS B CA 1
ATOM 1106 C C . LYS B 1 26 ? 13.07 5.422 10.211 1 91.38 26 LYS B C 1
ATOM 1108 O O . LYS B 1 26 ? 14.125 5.949 9.844 1 91.38 26 LYS B O 1
ATOM 1113 N N . LEU B 1 27 ? 12.016 6.125 10.445 1 94.81 27 LEU B N 1
ATOM 1114 C CA . LEU B 1 27 ? 11.906 7.543 10.133 1 94.81 27 LEU B CA 1
ATOM 1115 C C . LEU B 1 27 ? 12.773 8.375 11.078 1 94.81 27 LEU B C 1
ATOM 1117 O O . LEU B 1 27 ? 13.281 9.43 10.695 1 94.81 27 LEU B O 1
ATOM 1121 N N . ARG B 1 28 ? 12.945 7.914 12.219 1 92.62 28 ARG B N 1
ATOM 1122 C CA . ARG B 1 28 ? 13.68 8.664 13.234 1 92.62 28 ARG B CA 1
ATOM 1123 C C . ARG B 1 28 ? 15.141 8.852 12.82 1 92.62 28 ARG B C 1
ATOM 1125 O O . ARG B 1 28 ? 15.75 9.875 13.133 1 92.62 28 ARG B O 1
ATOM 1132 N N . ASP B 1 29 ? 15.617 8.023 12.125 1 91.19 29 ASP B N 1
ATOM 1133 C CA . ASP B 1 29 ? 17.047 8.031 11.805 1 91.19 29 ASP B CA 1
ATOM 1134 C C . ASP B 1 29 ? 17.281 8.523 10.375 1 91.19 29 ASP B C 1
ATOM 1136 O O . ASP B 1 29 ? 18.422 8.648 9.945 1 91.19 29 ASP B O 1
ATOM 1140 N N . LEU B 1 30 ? 16.219 8.859 9.734 1 90.44 30 LEU B N 1
ATOM 1141 C CA . LEU B 1 30 ? 16.406 9.18 8.32 1 90.44 30 LEU B CA 1
ATOM 1142 C C . LEU B 1 30 ? 16.578 10.68 8.125 1 90.44 30 LEU B C 1
ATOM 1144 O O . LEU B 1 30 ? 15.922 11.484 8.789 1 90.44 30 LEU B O 1
ATOM 1148 N N . ASP B 1 31 ? 17.516 10.938 7.227 1 90 31 ASP B N 1
ATOM 1149 C CA . ASP B 1 31 ? 17.703 12.305 6.758 1 90 31 ASP B CA 1
ATOM 1150 C C . ASP B 1 31 ? 16.797 12.617 5.578 1 90 31 ASP B C 1
ATOM 1152 O O . ASP B 1 31 ? 16.672 11.82 4.648 1 90 31 ASP B O 1
ATOM 1156 N N . GLU B 1 32 ? 16.172 13.75 5.59 1 87 32 GLU B N 1
ATOM 1157 C CA . GLU B 1 32 ? 15.25 14.148 4.535 1 87 32 GLU B CA 1
ATOM 1158 C C . GLU B 1 32 ? 15.945 14.203 3.178 1 87 32 GLU B C 1
ATOM 1160 O O . GLU B 1 32 ? 15.297 14.141 2.135 1 87 32 GLU B O 1
ATOM 1165 N N . ALA B 1 33 ? 17.234 14.359 3.195 1 85.5 33 ALA B N 1
ATOM 1166 C CA . ALA B 1 33 ? 18.016 14.414 1.964 1 85.5 33 ALA B CA 1
ATOM 1167 C C . ALA B 1 33 ? 18.297 13.008 1.426 1 85.5 33 ALA B C 1
ATOM 1169 O O . ALA B 1 33 ? 18.703 12.852 0.276 1 85.5 33 ALA B O 1
ATOM 1170 N N . ASP B 1 34 ? 17.984 12.039 2.184 1 87.81 34 ASP B N 1
ATOM 1171 C CA . ASP B 1 34 ? 18.281 10.656 1.837 1 87.81 34 ASP B CA 1
ATOM 1172 C C . ASP B 1 34 ? 17.172 10.055 0.981 1 87.81 34 ASP B C 1
ATOM 1174 O O . ASP B 1 34 ? 15.992 10.305 1.222 1 87.81 34 ASP B O 1
ATOM 1178 N N . ARG B 1 35 ? 17.672 9.234 0.029 1 89.81 35 ARG B N 1
ATOM 1179 C CA . ARG B 1 35 ? 16.719 8.484 -0.784 1 89.81 35 ARG B CA 1
ATOM 1180 C C . ARG B 1 35 ? 15.844 7.59 0.085 1 89.81 35 ARG B C 1
ATOM 1182 O O . ARG B 1 35 ? 14.672 7.367 -0.229 1 89.81 35 ARG B O 1
ATOM 1189 N N . SER B 1 36 ? 16.406 7.098 1.113 1 91.94 36 SER B N 1
ATOM 1190 C CA . SER B 1 36 ? 15.688 6.207 2.012 1 91.94 36 SER B CA 1
ATOM 1191 C C . SER B 1 36 ? 14.5 6.918 2.652 1 91.94 36 SER B C 1
ATOM 1193 O O . SER B 1 36 ? 13.5 6.281 2.994 1 91.94 36 SER B O 1
ATOM 1195 N N . TRP B 1 37 ? 14.68 8.234 2.801 1 92.44 37 TRP B N 1
ATOM 1196 C CA . TRP B 1 37 ? 13.57 9.023 3.322 1 92.44 37 TRP B CA 1
ATOM 1197 C C . TRP B 1 37 ? 12.391 9.016 2.352 1 92.44 37 TRP B C 1
ATOM 1199 O O . TRP B 1 37 ? 11.242 8.844 2.76 1 92.44 37 TRP B O 1
ATOM 1209 N N . HIS B 1 38 ? 12.648 9.094 1.067 1 93.19 38 HIS B N 1
ATOM 1210 C CA . HIS B 1 38 ? 11.609 9.047 0.044 1 93.19 38 HIS B CA 1
ATOM 1211 C C . HIS B 1 38 ? 10.953 7.672 -0.022 1 93.19 38 HIS B C 1
ATOM 1213 O O . HIS B 1 38 ? 9.734 7.562 -0.13 1 93.19 38 HIS B O 1
ATOM 1219 N N . ASP B 1 39 ? 11.789 6.711 0.081 1 94.62 39 ASP B N 1
ATOM 1220 C CA . ASP B 1 39 ? 11.258 5.352 0.066 1 94.62 39 ASP B CA 1
ATOM 1221 C C . ASP B 1 39 ? 10.297 5.121 1.232 1 94.62 39 ASP B C 1
ATOM 1223 O O . ASP B 1 39 ? 9.219 4.559 1.052 1 94.62 39 ASP B O 1
ATOM 1227 N N . ALA B 1 40 ? 10.742 5.578 2.381 1 95.44 40 ALA B N 1
ATOM 1228 C CA . ALA B 1 40 ? 9.898 5.418 3.564 1 95.44 40 ALA B CA 1
ATOM 1229 C C . ALA B 1 40 ? 8.594 6.195 3.42 1 95.44 40 ALA B C 1
ATOM 1231 O O . ALA B 1 40 ? 7.52 5.691 3.756 1 95.44 40 ALA B O 1
ATOM 1232 N N . THR B 1 41 ? 8.711 7.379 2.928 1 95.38 41 THR B N 1
ATOM 1233 C CA . THR B 1 41 ? 7.539 8.227 2.754 1 95.38 41 THR B CA 1
ATOM 1234 C C . THR B 1 41 ? 6.574 7.621 1.737 1 95.38 41 THR B C 1
ATOM 1236 O O . THR B 1 41 ? 5.363 7.605 1.954 1 95.38 41 THR B O 1
ATOM 1239 N N . ALA B 1 42 ? 7.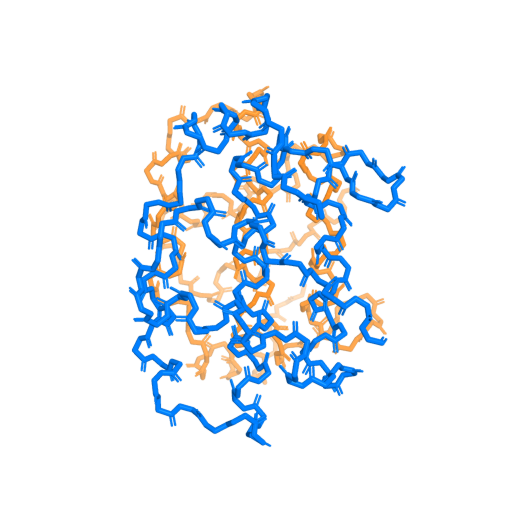102 7.133 0.636 1 96.5 42 ALA B N 1
ATOM 1240 C CA . ALA B 1 42 ? 6.27 6.461 -0.36 1 96.5 42 ALA B CA 1
ATOM 1241 C C . ALA B 1 42 ? 5.535 5.273 0.25 1 96.5 42 ALA B C 1
ATOM 1243 O O . ALA B 1 42 ? 4.336 5.094 0.027 1 96.5 42 ALA B O 1
ATOM 1244 N N . SER B 1 43 ? 6.207 4.453 1.02 1 97 43 SER B N 1
ATOM 1245 C CA . SER B 1 43 ? 5.613 3.297 1.681 1 97 43 SER B CA 1
ATOM 1246 C C . SER B 1 43 ? 4.508 3.719 2.645 1 97 43 SER B C 1
ATOM 1248 O O . SER B 1 43 ? 3.488 3.037 2.762 1 97 43 SER B O 1
ATOM 1250 N N . ILE B 1 44 ? 4.715 4.805 3.318 1 96.88 44 ILE B N 1
ATOM 1251 C CA . ILE B 1 44 ? 3.719 5.348 4.234 1 96.88 44 ILE B CA 1
ATOM 1252 C C . ILE B 1 44 ? 2.465 5.746 3.459 1 96.88 44 ILE B C 1
ATOM 1254 O O . ILE B 1 44 ? 1.346 5.438 3.875 1 96.88 44 ILE B O 1
ATOM 1258 N N . ILE B 1 45 ? 2.666 6.457 2.357 1 96.62 45 ILE B N 1
ATOM 1259 C CA . ILE B 1 45 ? 1.546 6.879 1.524 1 96.62 45 ILE B CA 1
ATOM 1260 C C . ILE B 1 45 ? 0.748 5.656 1.073 1 96.62 45 ILE B C 1
ATOM 1262 O O . ILE B 1 45 ? -0.483 5.652 1.144 1 96.62 45 ILE B O 1
ATOM 1266 N N . LEU B 1 46 ? 1.434 4.648 0.702 1 97.44 46 LEU B N 1
ATOM 1267 C CA . LEU B 1 46 ? 0.761 3.43 0.261 1 97.44 46 LEU B CA 1
ATOM 1268 C C . LEU B 1 46 ? -0.029 2.801 1.405 1 97.44 46 LEU B C 1
ATOM 1270 O O . LEU B 1 46 ? -1.146 2.322 1.203 1 97.44 46 LEU B O 1
ATOM 1274 N N . ALA B 1 47 ? 0.544 2.775 2.562 1 96.56 47 ALA B N 1
ATOM 1275 C CA . ALA B 1 47 ? -0.146 2.238 3.732 1 96.56 47 ALA B CA 1
ATOM 1276 C C . ALA B 1 47 ? -1.403 3.043 4.047 1 96.56 47 ALA B C 1
ATOM 1278 O O . ALA B 1 47 ? -2.439 2.477 4.402 1 96.56 47 ALA B O 1
ATOM 1279 N N . LEU B 1 48 ? -1.309 4.332 3.914 1 97.12 48 LEU B N 1
ATOM 1280 C CA . LEU B 1 48 ? -2.438 5.207 4.211 1 97.12 48 LEU B CA 1
ATOM 1281 C C . LEU B 1 48 ? -3.545 5.035 3.178 1 97.12 48 LEU B C 1
ATOM 1283 O O . LEU B 1 48 ? -4.73 5.102 3.516 1 97.12 48 LEU B O 1
ATOM 1287 N N . VAL B 1 49 ? -3.215 4.824 1.947 1 97.12 49 VAL B N 1
ATOM 1288 C CA . VAL B 1 49 ? -4.164 4.648 0.853 1 97.12 49 VAL B CA 1
ATOM 1289 C C . VAL B 1 49 ? -5.164 3.553 1.207 1 97.12 49 VAL B C 1
ATOM 1291 O O . VAL B 1 49 ? -6.359 3.676 0.92 1 97.12 49 VAL B O 1
ATOM 1294 N N . ASP B 1 50 ? -4.668 2.488 1.851 1 97.19 50 ASP B N 1
ATOM 1295 C CA . ASP B 1 50 ? -5.457 1.276 2.049 1 97.19 50 ASP B CA 1
ATOM 1296 C C . ASP B 1 50 ? -6.199 1.317 3.383 1 97.19 50 ASP B C 1
ATOM 1298 O O . ASP B 1 50 ? -6.781 0.317 3.805 1 97.19 50 ASP B O 1
ATOM 1302 N N . THR B 1 51 ? -6.219 2.457 4.098 1 96.94 51 THR B N 1
ATOM 1303 C CA . THR B 1 51 ? -6.902 2.557 5.379 1 96.94 51 THR B CA 1
ATOM 1304 C C . THR B 1 51 ? -8.383 2.883 5.184 1 96.94 51 THR B C 1
ATOM 1306 O O . THR B 1 51 ? -8.75 3.531 4.203 1 96.94 51 THR B O 1
ATOM 1309 N N . GLY B 1 52 ? -9.18 2.377 6.148 1 96.75 52 GLY B N 1
ATOM 1310 C CA . GLY B 1 52 ? -10.594 2.695 6.105 1 96.75 52 GLY B CA 1
ATOM 1311 C C . GLY B 1 52 ? -10.875 4.184 6.039 1 96.75 52 GLY B C 1
ATOM 1312 O O . GLY B 1 52 ? -11.758 4.625 5.305 1 96.75 52 GLY B O 1
ATOM 1313 N N . ALA B 1 53 ? -10.102 4.961 6.77 1 96.81 53 ALA B N 1
ATOM 1314 C CA . ALA B 1 53 ? -10.312 6.406 6.77 1 96.81 53 ALA B CA 1
ATOM 1315 C C . ALA B 1 53 ? -10.094 6.992 5.375 1 96.81 53 ALA B C 1
ATOM 1317 O O . ALA B 1 53 ? -10.953 7.715 4.859 1 96.81 53 ALA B O 1
ATOM 1318 N N . ALA B 1 54 ? -9.016 6.691 4.73 1 96.69 54 ALA B N 1
ATOM 1319 C CA . ALA B 1 54 ? -8.727 7.227 3.404 1 96.69 54 ALA B CA 1
ATOM 1320 C C . ALA B 1 54 ? -9.789 6.797 2.396 1 96.69 54 ALA B C 1
ATOM 1322 O O . ALA B 1 54 ? -10.125 7.555 1.485 1 96.69 54 ALA B O 1
ATOM 1323 N N . LEU B 1 55 ? -10.336 5.629 2.564 1 96.88 55 LEU B N 1
ATOM 1324 C CA . LEU B 1 55 ? -11.32 5.07 1.643 1 96.88 55 LEU B CA 1
ATOM 1325 C C . LEU B 1 55 ? -12.703 5.676 1.887 1 96.88 55 LEU B C 1
ATOM 1327 O O . LEU B 1 55 ? -13.594 5.559 1.043 1 96.88 55 LEU B O 1
ATOM 1331 N N . ASN B 1 56 ? -12.859 6.328 3.02 1 96.25 56 ASN B N 1
ATOM 1332 C CA . ASN B 1 56 ? -14.18 6.852 3.357 1 96.25 56 ASN B CA 1
ATOM 1333 C C . ASN B 1 56 ? -14.164 8.375 3.492 1 96.25 56 ASN B C 1
ATOM 1335 O O . ASN B 1 56 ? -15.219 9 3.598 1 96.25 56 ASN B O 1
ATOM 1339 N N . LEU B 1 57 ? -12.992 8.914 3.518 1 94.81 57 LEU B N 1
ATOM 1340 C CA . LEU B 1 57 ? -12.883 10.367 3.477 1 94.81 57 LEU B CA 1
ATOM 1341 C C . LEU B 1 57 ? -13 10.883 2.045 1 94.81 57 LEU B C 1
ATOM 1343 O O . LEU B 1 57 ? -12.523 10.234 1.108 1 94.81 57 LEU B O 1
ATOM 1347 N N . GLY B 1 58 ? -13.602 12.008 1.864 1 91.81 58 GLY B N 1
ATOM 1348 C CA . GLY B 1 58 ? -13.75 12.594 0.542 1 91.81 58 GLY B CA 1
ATOM 1349 C C . GLY B 1 58 ? -12.453 13.148 -0.014 1 91.81 58 GLY B C 1
ATOM 1350 O O . GLY B 1 58 ? -11.57 13.555 0.744 1 91.81 58 GLY B O 1
ATOM 1351 N N . SER B 1 59 ? -12.367 13.141 -1.316 1 89.5 59 SER B N 1
ATOM 1352 C CA . SER B 1 59 ? -11.203 13.695 -2.006 1 89.5 59 SER B CA 1
ATOM 1353 C C . SER B 1 59 ? -11.141 15.211 -1.841 1 89.5 59 SER B C 1
ATOM 1355 O O . SER B 1 59 ? -12.172 15.867 -1.67 1 89.5 59 SER B O 1
ATOM 1357 N N . ARG B 1 60 ? -10 15.656 -1.828 1 79.75 60 ARG B N 1
ATOM 1358 C CA . ARG B 1 60 ? -9.805 17.109 -1.842 1 79.75 60 ARG B CA 1
ATOM 1359 C C . ARG B 1 60 ? -9.641 17.625 -3.268 1 79.75 60 ARG B C 1
ATOM 1361 O O . ARG B 1 60 ? -9.82 18.812 -3.527 1 79.75 60 ARG B O 1
ATOM 1368 N N . GLY B 1 61 ? -9.344 16.75 -4.18 1 79.5 61 GLY B N 1
ATOM 1369 C CA . GLY B 1 61 ? -9.023 17.141 -5.543 1 79.5 61 GLY B CA 1
ATOM 1370 C C . GLY B 1 61 ? -10.102 16.766 -6.539 1 79.5 61 GLY B C 1
ATOM 1371 O O . GLY B 1 61 ? -9.836 16.672 -7.738 1 79.5 61 GLY B O 1
ATOM 1372 N N . GLY B 1 62 ? -11.297 16.516 -6.109 1 78.56 62 GLY B N 1
ATOM 1373 C CA . GLY B 1 62 ? -12.375 16.266 -7.055 1 78.56 62 GLY B CA 1
ATOM 1374 C C . GLY B 1 62 ? -12.594 14.797 -7.336 1 78.56 62 GLY B C 1
ATOM 1375 O O . GLY B 1 62 ? -13.531 14.43 -8.047 1 78.56 62 GLY B O 1
ATOM 1376 N N . LYS B 1 63 ? -11.758 13.961 -6.848 1 85.88 63 LYS B N 1
ATOM 1377 C CA . LYS B 1 63 ? -11.961 12.531 -7.004 1 85.88 63 LYS B CA 1
ATOM 1378 C C . LYS B 1 63 ? -12.938 12 -5.957 1 85.88 63 LYS B C 1
ATOM 1380 O O . LYS B 1 63 ? -13.68 12.766 -5.344 1 85.88 63 LYS B O 1
ATOM 1385 N N . GLU B 1 64 ? -13.047 10.711 -5.84 1 90.88 64 GLU B N 1
ATOM 1386 C CA . GLU B 1 64 ? -14.094 10.141 -5 1 90.88 64 GLU B CA 1
ATOM 1387 C C . GLU B 1 64 ? -13.656 10.086 -3.539 1 90.88 64 GLU B C 1
ATOM 1389 O O . GLU B 1 64 ? -14.391 10.539 -2.652 1 90.88 64 GLU B O 1
ATOM 1394 N N . THR B 1 65 ? -12.516 9.609 -3.34 1 94.75 65 THR B N 1
ATOM 1395 C CA . THR B 1 65 ? -12.055 9.438 -1.964 1 94.75 65 THR B CA 1
ATOM 1396 C C . THR B 1 65 ? -10.664 10.031 -1.779 1 94.75 65 THR B C 1
ATOM 1398 O O . THR B 1 65 ? -9.984 10.352 -2.758 1 94.75 65 THR B O 1
ATOM 1401 N N . LEU B 1 66 ? -10.281 10.203 -0.562 1 95 66 LEU B N 1
ATOM 1402 C CA . LEU B 1 66 ? -8.922 10.641 -0.265 1 95 66 LEU B CA 1
ATOM 1403 C C . LEU B 1 66 ? -7.906 9.617 -0.766 1 95 66 LEU B C 1
ATOM 1405 O O . LEU B 1 66 ? -6.809 9.984 -1.194 1 95 66 LEU B O 1
ATOM 1409 N N . ALA B 1 67 ? -8.266 8.305 -0.682 1 96.31 67 ALA B N 1
ATOM 1410 C CA . ALA B 1 67 ? -7.41 7.262 -1.236 1 96.31 67 ALA B CA 1
ATOM 1411 C C . ALA B 1 67 ? -7.074 7.547 -2.695 1 96.31 67 ALA B C 1
ATOM 1413 O O . ALA B 1 67 ? -5.934 7.352 -3.125 1 96.31 67 ALA B O 1
ATOM 1414 N N . ASP B 1 68 ? -8 8.102 -3.395 1 94.88 68 ASP B N 1
ATOM 1415 C CA . ASP B 1 68 ? -7.797 8.422 -4.805 1 94.88 68 ASP B CA 1
ATOM 1416 C C . ASP B 1 68 ? -6.789 9.555 -4.965 1 94.88 68 ASP B C 1
ATOM 1418 O O . ASP B 1 68 ? -6.09 9.633 -5.98 1 94.88 68 ASP B O 1
ATOM 1422 N N . ASP B 1 69 ? -6.738 10.453 -4.027 1 92.88 69 ASP B N 1
ATOM 1423 C CA . ASP B 1 69 ? -5.77 11.547 -4.055 1 92.88 69 ASP B CA 1
ATOM 1424 C C . ASP B 1 69 ? -4.363 11.039 -3.727 1 92.88 69 ASP B C 1
ATOM 1426 O O . ASP B 1 69 ? -3.383 11.492 -4.316 1 92.88 69 ASP B O 1
ATOM 1430 N N . LEU B 1 70 ? -4.293 10.102 -2.816 1 95.12 70 LEU B N 1
ATOM 1431 C CA . LEU B 1 70 ? -3.014 9.656 -2.273 1 95.12 70 LEU B CA 1
ATOM 1432 C C . LEU B 1 70 ? -2.367 8.617 -3.186 1 95.12 70 LEU B C 1
ATOM 1434 O O . LEU B 1 70 ? -1.145 8.609 -3.354 1 95.12 70 LEU B O 1
ATOM 1438 N N . PHE B 1 71 ? -3.189 7.848 -3.811 1 96.12 71 PHE B N 1
ATOM 1439 C CA . PHE B 1 71 ? -2.738 6.684 -4.566 1 96.12 71 PHE B CA 1
ATOM 1440 C C . PHE B 1 71 ? -1.749 7.094 -5.648 1 96.12 71 PHE B C 1
ATOM 1442 O O . PHE B 1 71 ? -0.654 6.531 -5.738 1 96.12 71 PHE B O 1
ATOM 1449 N N . PRO B 1 72 ? -2.016 8.141 -6.371 1 95.12 72 PRO B N 1
ATOM 1450 C CA . PRO B 1 72 ? -1.109 8.492 -7.469 1 95.12 72 PRO B CA 1
ATOM 1451 C C . PRO B 1 72 ? 0.193 9.125 -6.98 1 95.12 72 PRO B C 1
ATOM 1453 O O . PRO B 1 72 ? 1.139 9.273 -7.758 1 95.12 72 PRO B O 1
ATOM 1456 N N . LEU B 1 73 ? 0.297 9.453 -5.77 1 94.12 73 LEU B N 1
ATOM 1457 C CA . LEU B 1 73 ? 1.492 10.117 -5.258 1 94.12 73 LEU B CA 1
ATOM 1458 C C . LEU B 1 73 ? 2.619 9.109 -5.039 1 94.12 73 LEU B C 1
ATOM 1460 O O . LEU B 1 73 ? 3.795 9.477 -5.055 1 94.12 73 LEU B O 1
ATOM 1464 N N . TYR B 1 74 ? 2.275 7.852 -4.859 1 96.19 74 TYR B N 1
ATOM 1465 C CA . TYR B 1 74 ? 3.238 6.824 -4.48 1 96.19 74 TYR B CA 1
ATOM 1466 C C . TYR B 1 74 ? 4.402 6.773 -5.461 1 96.19 74 TYR B C 1
ATOM 1468 O O . TYR B 1 74 ? 5.555 6.996 -5.082 1 96.19 74 TYR B O 1
ATOM 1476 N N . PRO B 1 75 ? 4.078 6.602 -6.742 1 95.12 75 PRO B N 1
ATOM 1477 C CA . PRO B 1 75 ? 5.227 6.516 -7.648 1 95.12 75 PRO B CA 1
ATOM 1478 C C . PRO B 1 75 ? 6.027 7.812 -7.711 1 95.12 75 PRO B C 1
ATOM 1480 O O . PRO B 1 75 ? 7.254 7.785 -7.848 1 95.12 75 PRO B O 1
ATOM 1483 N N . SER B 1 76 ? 5.352 8.945 -7.629 1 93.88 76 SER B N 1
ATOM 1484 C CA . SER B 1 76 ? 6.023 10.242 -7.719 1 93.88 76 SER B CA 1
ATOM 1485 C C . SER B 1 76 ? 6.906 10.484 -6.5 1 93.88 76 SER B C 1
ATOM 1487 O O . SER B 1 76 ? 8.016 11.008 -6.625 1 93.88 76 SER B O 1
ATOM 1489 N N . VAL B 1 77 ? 6.445 10.102 -5.375 1 94.31 77 VAL B N 1
ATOM 1490 C CA . VAL B 1 77 ? 7.219 10.266 -4.148 1 94.31 77 VAL B CA 1
ATOM 1491 C C . VAL B 1 77 ? 8.43 9.336 -4.172 1 94.31 77 VAL B C 1
ATOM 1493 O O . VAL B 1 77 ? 9.539 9.742 -3.826 1 94.31 77 VAL B O 1
ATOM 1496 N N . ARG B 1 78 ? 8.25 8.164 -4.609 1 92.94 78 ARG B N 1
ATOM 1497 C CA . ARG B 1 78 ? 9.328 7.184 -4.633 1 92.94 78 ARG B CA 1
ATOM 1498 C C . ARG B 1 78 ? 10.438 7.609 -5.59 1 92.94 78 ARG B C 1
ATOM 1500 O O . ARG B 1 78 ? 11.625 7.395 -5.312 1 92.94 78 ARG B O 1
ATOM 1507 N N . LYS B 1 79 ? 10.023 8.219 -6.633 1 90.62 79 LYS B N 1
ATOM 1508 C CA . LYS B 1 79 ? 10.992 8.648 -7.641 1 90.62 79 LYS B CA 1
ATOM 1509 C C . LYS B 1 79 ? 11.68 9.945 -7.223 1 90.62 79 LYS B C 1
ATOM 1511 O O . LYS B 1 79 ? 12.609 10.406 -7.891 1 90.62 79 LYS B O 1
ATOM 1516 N N . GLY B 1 80 ? 11.211 10.547 -6.215 1 87.5 80 GLY B N 1
ATOM 1517 C CA . GLY B 1 80 ? 11.828 11.773 -5.734 1 87.5 80 GLY B CA 1
ATOM 1518 C C . GLY B 1 80 ? 11.297 13.016 -6.414 1 87.5 80 GLY B C 1
ATOM 1519 O O . GLY B 1 80 ? 11.992 14.031 -6.488 1 87.5 80 GLY B O 1
ATOM 1520 N N . SER B 1 81 ? 10.117 12.922 -6.965 1 87.62 81 SER B N 1
ATOM 1521 C CA . SER B 1 81 ? 9.531 14.062 -7.668 1 87.62 81 SER B CA 1
ATOM 1522 C C . SER B 1 81 ? 9.016 15.109 -6.688 1 87.62 81 SER B C 1
ATOM 1524 O O . SER B 1 81 ? 8.719 16.25 -7.078 1 87.62 81 SER B O 1
ATOM 1526 N N . PHE B 1 82 ? 8.938 14.789 -5.465 1 86.81 82 PHE B N 1
ATOM 1527 C CA . PHE B 1 82 ? 8.438 15.711 -4.449 1 86.81 82 PHE B CA 1
ATOM 1528 C C . PHE B 1 82 ? 9.555 16.125 -3.494 1 86.81 82 PHE B C 1
ATOM 1530 O O . PHE B 1 82 ? 10.43 15.312 -3.168 1 86.81 82 PHE B O 1
ATOM 1537 N N . LYS B 1 83 ? 9.398 17.297 -3.146 1 87.12 83 LYS B N 1
ATOM 1538 C CA . LYS B 1 83 ? 10.305 17.75 -2.096 1 87.12 83 LYS B CA 1
ATOM 1539 C C . LYS B 1 83 ? 9.891 17.188 -0.735 1 87.12 83 LYS B C 1
ATOM 1541 O O . LYS B 1 83 ? 8.703 17.109 -0.428 1 87.12 83 LYS B O 1
ATOM 1546 N N . SER B 1 84 ? 10.867 16.812 0.018 1 88.31 84 SER B N 1
ATOM 1547 C CA . SER B 1 84 ? 10.625 16.25 1.34 1 88.31 84 SER B CA 1
ATOM 1548 C C . SER B 1 84 ? 9.766 17.172 2.195 1 88.31 84 SER B C 1
ATOM 1550 O O . SER B 1 84 ? 9 16.703 3.043 1 88.31 84 SER B O 1
ATOM 1552 N N . GLU B 1 85 ? 9.875 18.438 1.938 1 88.12 85 GLU B N 1
ATOM 1553 C CA . GLU B 1 85 ? 9.156 19.438 2.729 1 88.12 85 GLU B CA 1
ATOM 1554 C C . GLU B 1 85 ? 7.652 19.219 2.668 1 88.12 85 GLU B C 1
ATOM 1556 O O . GLU B 1 85 ? 6.93 19.547 3.611 1 88.12 85 GLU B O 1
ATOM 1561 N N . HIS B 1 86 ? 7.215 18.625 1.566 1 88.38 86 HIS B N 1
ATOM 1562 C CA . HIS B 1 86 ? 5.789 18.391 1.384 1 88.38 86 HIS B CA 1
ATOM 1563 C C . HIS B 1 86 ? 5.266 17.344 2.359 1 88.38 86 HIS B C 1
ATOM 1565 O O . HIS B 1 86 ? 4.07 17.312 2.662 1 88.38 86 HIS B O 1
ATOM 1571 N N . PHE B 1 87 ? 6.18 16.609 2.926 1 92.06 87 PHE B N 1
ATOM 1572 C CA . PHE B 1 87 ? 5.723 15.484 3.744 1 92.06 87 PHE B CA 1
ATOM 1573 C C . PHE B 1 87 ? 6.328 15.555 5.141 1 92.06 87 PHE B C 1
ATOM 1575 O O . PHE B 1 87 ? 6.121 14.656 5.957 1 92.06 87 PHE B O 1
ATOM 1582 N N . ARG B 1 88 ? 7.035 16.578 5.383 1 90.5 88 ARG B N 1
ATOM 1583 C CA . ARG B 1 88 ? 7.738 16.703 6.656 1 90.5 88 ARG B CA 1
ATOM 1584 C C . ARG B 1 88 ? 6.762 16.656 7.828 1 90.5 88 ARG B C 1
ATOM 1586 O O . ARG B 1 88 ? 7.02 16 8.836 1 90.5 88 ARG B O 1
ATOM 1593 N N . HIS B 1 89 ? 5.727 17.375 7.73 1 91.25 89 HIS B N 1
ATOM 1594 C CA . HIS B 1 89 ? 4.734 17.391 8.797 1 91.25 89 HIS B CA 1
ATOM 1595 C C . HIS B 1 89 ? 4.176 15.992 9.055 1 91.25 89 HIS B C 1
ATOM 1597 O O . HIS B 1 89 ? 4.059 15.562 10.203 1 91.25 89 HIS B O 1
ATOM 1603 N N . LEU B 1 90 ? 3.803 15.32 8 1 93.88 90 LEU B N 1
ATOM 1604 C CA . LEU B 1 90 ? 3.275 13.961 8.117 1 93.88 90 LEU B CA 1
ATOM 1605 C C . LEU B 1 90 ? 4.273 13.055 8.828 1 93.88 90 LEU B C 1
ATOM 1607 O O . LEU B 1 90 ? 3.906 12.344 9.766 1 93.88 90 LEU B O 1
ATOM 1611 N N . VAL B 1 91 ? 5.523 13.109 8.398 1 93.81 91 VAL B N 1
ATOM 1612 C CA . VAL B 1 91 ? 6.57 12.266 8.969 1 93.81 91 VAL B CA 1
ATOM 1613 C C . VAL B 1 91 ? 6.754 12.594 10.445 1 93.81 91 VAL B C 1
ATOM 1615 O O . VAL B 1 91 ? 6.871 11.688 11.281 1 93.81 91 VAL B O 1
ATOM 1618 N N . ARG B 1 92 ? 6.719 13.828 10.773 1 93.25 92 ARG B N 1
ATOM 1619 C CA . ARG B 1 92 ? 6.852 14.234 12.172 1 93.25 92 ARG B CA 1
ATOM 1620 C C . ARG B 1 92 ? 5.684 13.727 13.008 1 93.25 92 ARG B C 1
ATOM 1622 O O . ARG B 1 92 ? 5.867 13.273 14.141 1 93.25 92 ARG B O 1
ATOM 1629 N N . CYS B 1 93 ? 4.477 13.805 12.477 1 95.06 93 CYS B N 1
ATOM 1630 C CA . CYS B 1 93 ? 3.305 13.289 13.172 1 95.06 93 CYS B CA 1
ATOM 1631 C C . CYS B 1 93 ? 3.463 11.805 13.484 1 95.06 93 CYS B C 1
ATOM 1633 O O . CYS B 1 93 ? 3.1 11.352 14.57 1 95.06 93 CYS B O 1
ATOM 1635 N N . ILE B 1 94 ? 4.023 11.102 12.555 1 96.19 94 ILE B N 1
ATOM 1636 C CA . ILE B 1 94 ? 4.195 9.664 12.719 1 96.19 94 ILE B CA 1
ATOM 1637 C C . ILE B 1 94 ? 5.238 9.391 13.805 1 96.19 94 ILE B C 1
ATOM 1639 O O . ILE B 1 94 ? 5.008 8.586 14.703 1 96.19 94 ILE B O 1
ATOM 1643 N N . ILE B 1 95 ? 6.355 10.047 13.727 1 95.56 95 ILE B N 1
ATOM 1644 C CA . ILE B 1 95 ? 7.438 9.859 14.688 1 95.56 95 ILE B CA 1
ATOM 1645 C C . ILE B 1 95 ? 6.945 10.18 16.094 1 95.56 95 ILE B C 1
ATOM 1647 O O . ILE B 1 95 ? 7.25 9.461 17.047 1 95.56 95 ILE B O 1
ATOM 1651 N N . ASP B 1 96 ? 6.102 11.164 16.172 1 94.69 96 ASP B N 1
ATOM 1652 C CA . ASP B 1 96 ? 5.648 11.648 17.469 1 94.69 96 ASP B CA 1
ATOM 1653 C C . ASP B 1 96 ? 4.402 10.891 17.938 1 94.69 96 ASP B C 1
ATOM 1655 O O . ASP B 1 96 ? 3.809 11.227 18.953 1 94.69 96 ASP B O 1
ATOM 1659 N N . LYS B 1 97 ? 3.994 9.93 17.125 1 95.38 97 LYS B N 1
ATOM 1660 C CA . LYS B 1 97 ? 2.777 9.18 17.422 1 95.38 97 LYS B CA 1
ATOM 1661 C C . LYS B 1 97 ? 1.598 10.117 17.656 1 95.38 97 LYS B C 1
ATOM 1663 O O . LYS B 1 97 ? 0.887 9.992 18.656 1 95.38 97 LYS B O 1
ATOM 1668 N N . ALA B 1 98 ? 1.462 11.023 16.797 1 95.44 98 ALA B N 1
ATOM 1669 C CA . ALA B 1 98 ? 0.364 11.984 16.859 1 95.44 98 ALA B CA 1
ATOM 1670 C C . ALA B 1 98 ? -0.985 11.289 16.703 1 95.44 98 ALA B C 1
ATOM 1672 O O . ALA B 1 98 ? -1.045 10.117 16.312 1 95.44 98 ALA B O 1
ATOM 1673 N N . SER B 1 99 ? -2.053 11.984 17.078 1 95.5 99 SER B N 1
ATOM 1674 C CA . SER B 1 99 ? -3.402 11.445 16.938 1 95.5 99 SER B CA 1
ATOM 1675 C C . SER B 1 99 ? -3.756 11.242 15.461 1 95.5 99 SER B C 1
ATOM 1677 O O . SER B 1 99 ? -3.174 11.883 14.578 1 95.5 99 SER B O 1
ATOM 1679 N N . ASP B 1 100 ? -4.75 10.391 15.188 1 96.38 1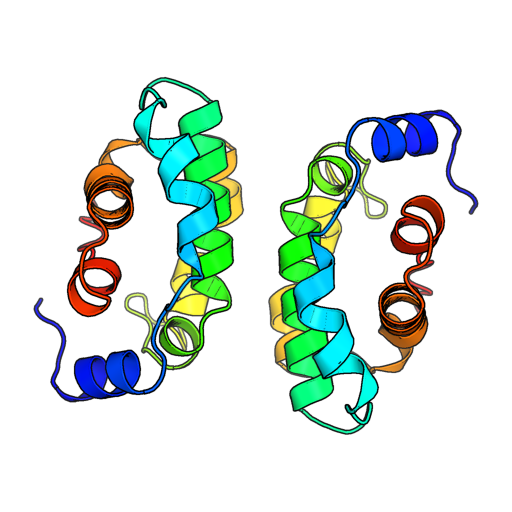00 ASP B N 1
ATOM 1680 C CA . ASP B 1 100 ? -5.215 10.172 13.82 1 96.38 100 ASP B CA 1
ATOM 1681 C C . ASP B 1 100 ? -5.66 11.477 13.18 1 96.38 100 ASP B C 1
ATOM 1683 O O . ASP B 1 100 ? -5.426 11.703 11.992 1 96.38 100 ASP B O 1
ATOM 1687 N N . ILE B 1 101 ? -6.324 12.305 13.953 1 94.62 101 ILE B N 1
ATOM 1688 C CA . ILE B 1 101 ? -6.812 13.586 13.461 1 94.62 101 ILE B CA 1
ATOM 1689 C C . ILE B 1 101 ? -5.645 14.422 12.961 1 94.62 101 ILE B C 1
ATOM 1691 O O . ILE B 1 101 ? -5.707 15.008 11.875 1 94.62 101 ILE B O 1
ATOM 1695 N N . ASP B 1 102 ? -4.555 14.445 13.688 1 93.25 102 ASP B N 1
ATOM 1696 C CA . ASP B 1 102 ? -3.381 15.211 13.289 1 93.25 102 ASP B CA 1
ATOM 1697 C C . ASP B 1 102 ? -2.77 14.648 12 1 93.25 102 ASP B C 1
ATOM 1699 O O . ASP B 1 102 ? -2.291 15.406 11.156 1 93.25 102 ASP B O 1
ATOM 1703 N N . ILE B 1 103 ? -2.797 13.398 11.859 1 95.12 103 ILE B N 1
ATOM 1704 C CA . ILE B 1 103 ? -2.201 12.75 10.695 1 95.12 103 ILE B CA 1
ATOM 1705 C C . ILE B 1 103 ? -3.006 13.094 9.445 1 95.12 103 ILE B C 1
ATOM 1707 O O . ILE B 1 103 ? -2.436 13.398 8.398 1 95.12 103 ILE B O 1
ATOM 1711 N N . TRP B 1 104 ? -4.309 13.039 9.555 1 94.44 104 TRP B N 1
ATOM 1712 C CA . TRP B 1 104 ? -5.145 13.234 8.375 1 94.44 104 TRP B CA 1
ATOM 1713 C C . TRP B 1 104 ? -5.328 14.719 8.078 1 94.44 104 TRP B C 1
ATOM 1715 O O . TRP B 1 104 ? -5.762 15.094 6.988 1 94.44 104 TRP B O 1
ATOM 1725 N N . GLU B 1 105 ? -5.09 15.594 8.953 1 84.5 105 GLU B N 1
ATOM 1726 C CA . GLU B 1 105 ? -5.133 17.031 8.727 1 84.5 105 GLU B CA 1
ATOM 1727 C C . GLU B 1 105 ? -3.863 17.516 8.031 1 84.5 105 GLU B C 1
ATOM 1729 O O . GLU B 1 105 ? -3.775 18.672 7.629 1 84.5 105 GLU B O 1
ATOM 1734 N N . PHE B 1 106 ? -3.076 16.531 7.758 1 67.5 106 PHE B N 1
ATOM 1735 C CA . PHE B 1 106 ? -1.797 16.984 7.227 1 67.5 106 PHE B CA 1
ATOM 1736 C C . PHE B 1 106 ? -1.997 17.797 5.953 1 67.5 106 PHE B C 1
ATOM 1738 O O . PHE B 1 106 ? -2.795 17.422 5.09 1 67.5 106 PHE B O 1
ATOM 1745 N N . LYS B 1 107 ? -2.277 19.125 6.145 1 56.22 107 LYS B N 1
ATOM 1746 C CA . LYS B 1 107 ? -2.396 20.172 5.137 1 56.22 107 LYS B CA 1
ATOM 1747 C C . LYS B 1 107 ? -1.408 19.953 3.994 1 56.22 107 LYS B C 1
ATOM 1749 O O . LYS B 1 107 ? -0.201 19.859 4.223 1 56.22 107 LYS B O 1
ATOM 1754 N N . GLU B 1 108 ? -1.698 18.906 3.072 1 51.84 108 GLU B N 1
ATOM 1755 C CA . GLU B 1 108 ? -0.762 19.016 1.958 1 51.84 108 GLU B CA 1
ATOM 1756 C C . GLU B 1 108 ? -0.607 20.469 1.516 1 51.84 108 GLU B C 1
ATOM 1758 O O . GLU B 1 108 ? -1.59 21.125 1.161 1 51.84 108 GLU B O 1
ATOM 1763 N N . ARG B 1 109 ? 0.043 21.281 2.279 1 44.75 109 ARG B N 1
ATOM 1764 C CA . ARG B 1 109 ? 0.342 22.594 1.731 1 44.75 109 ARG B CA 1
ATOM 1765 C C . ARG B 1 109 ? 0.928 22.484 0.327 1 44.75 109 ARG B C 1
ATOM 1767 O O . ARG B 1 109 ? 1.869 21.719 0.1 1 44.75 109 ARG B O 1
ATOM 1774 N N . LYS B 1 110 ? -0.026 22.312 -0.796 1 44.31 110 LYS B N 1
ATOM 1775 C CA . LYS B 1 110 ? 0.482 22.734 -2.1 1 44.31 110 LYS B CA 1
ATOM 1776 C C . LYS B 1 110 ? 1.483 23.875 -1.961 1 44.31 110 LYS B C 1
ATOM 1778 O O . LYS B 1 110 ? 1.131 24.969 -1.502 1 44.31 110 LYS B O 1
ATOM 1783 N N . GLY B 1 111 ? 2.602 23.625 -1.514 1 34.59 111 GLY B N 1
ATOM 1784 C CA . GLY B 1 111 ? 3.492 24.719 -1.855 1 34.59 111 GLY B CA 1
ATOM 1785 C C . GLY B 1 111 ? 3.641 24.922 -3.352 1 34.59 111 GLY B C 1
ATOM 1786 O O . GLY B 1 111 ? 3.355 24.031 -4.137 1 34.59 111 GLY B O 1
#

Secondary structure (DSSP, 8-state):
-PPPHHHHHHHHHS--TTTTHHHHHHHHT--TTSHHHHHHHHHHHHHHHTSHHHHHSBPSSSSSBHHHHHTTHHHHHHTT-S-GGGTHHHHHHHHTT--HHHHHT------/-PPPHHHHHHHHHS--TTTTHHHHHHHHT--TTSHHHHHHHHHHHHHHHTSHHHHHSBPSSSSSBHHHHHTTHHHHHHTT-S-GGGTHHHHHHHHTT--HHHHHT------

Radius of gyration: 17.7 Å; Cα contacts (8 Å, |Δi|>4): 263; chains: 2; bounding box: 36×47×38 Å

Solvent-accessible surface area (backbone atoms only — not comparable to full-atom values): 12600 Å² total; per-residue (Å²): 130,79,78,47,71,68,52,49,50,45,40,68,74,30,64,62,80,71,73,59,56,81,49,28,70,61,52,72,74,48,48,74,88,36,69,66,35,31,45,50,49,20,51,49,43,52,57,46,30,73,31,62,28,26,62,70,33,64,29,88,82,78,54,76,18,30,21,62,64,40,54,70,43,30,65,42,30,52,71,56,74,53,64,54,76,62,45,44,65,48,53,49,31,51,61,66,65,50,54,68,68,62,50,70,54,48,64,68,59,81,118,130,79,76,50,70,68,51,52,50,44,40,67,73,30,63,63,80,70,73,60,57,83,48,28,71,60,55,71,75,48,48,74,88,36,68,66,34,31,46,50,49,19,50,49,43,52,57,46,32,73,32,62,27,26,61,68,33,65,30,89,82,78,53,76,18,30,20,64,64,41,54,70,42,29,67,42,31,51,71,56,74,52,62,54,77,61,44,44,64,48,52,50,32,52,61,66,65,49,55,67,67,60,50,72,54,48,65,67,60,82,118

Foldseek 3Di:
DADDPVLVVQCVVFDCPCLLVVLQVVLVPDDQVDLVNLVSQLVVLVSVLPTSSQVPDQPPPPDGGNSVVSVVCNVCSNVPVDRSVLCVQLSVCSNVVHGSSSNVPSPSPPD/DADDPVLVVQCVVFDCPCLLVVLQVVLVPDDQVDLVNLVSQLVVLVSVLPTSSQVPDQPPPPDGGNSVVSVVCNVCSNVPVDRSVLCVQLSVCSNVVHGSSSNVPSPSPPD

Sequence (222 aa):
MPLTEQQINVISEYPLNDTLDRFRDKLRDLDEADRSWHDATASIILALVDTGAALNLGSRGGKETLADDLFPLYPSVRKGSFKSEHFRHLVRCIIDKASDIDIWEFKERKGMPLTEQQINVISEYPLNDTLDRFRDKLRDLDEADRSWHDATASIILALVDTGAALNLGSRGGKETLADDLFPLYPSVRKGSFKSEHFRHLVRCIIDKASDIDIWEFKERKG

pLDDT: mean 90.34, std 11.21, range [34.59, 97.69]

Nearest PDB structures (foldseek):
  2xld-assembly1_A-2  TM=2.449E-01  e=9.134E+00  Achromobacter xylosoxidans
  2xld-assembly1_A-2  TM=2.447E-01  e=9.134E+00  Achromobacter xylosoxidans

Organism: Metarhizium acridum (strain CQMa 102) (NCBI:txid655827)